Protein AF-A0A965QDX0-F1 (afdb_monomer_lite)

pLDDT: mean 81.32, std 13.99, range [32.19, 96.12]

Structure (mmCIF, N/CA/C/O backbone):
data_AF-A0A965QDX0-F1
#
_entry.id   AF-A0A965QDX0-F1
#
loop_
_atom_site.group_PDB
_atom_site.id
_atom_site.type_symbol
_atom_site.label_atom_id
_atom_site.label_alt_id
_atom_site.label_comp_id
_atom_site.label_asym_id
_atom_site.label_entity_id
_atom_site.label_seq_id
_atom_site.pdbx_PDB_ins_code
_atom_site.Cartn_x
_atom_site.Cartn_y
_atom_site.Cartn_z
_atom_site.occupancy
_atom_site.B_iso_or_equiv
_atom_site.auth_seq_id
_atom_site.auth_comp_id
_atom_site.auth_asym_id
_atom_site.auth_atom_id
_atom_site.pdbx_PDB_model_num
ATOM 1 N N . MET A 1 1 ? -30.011 18.195 20.753 1.00 64.12 1 MET A N 1
ATOM 2 C CA . MET A 1 1 ? -29.300 17.170 19.957 1.00 64.12 1 MET A CA 1
ATOM 3 C C . MET A 1 1 ? -28.328 16.474 20.880 1.00 64.12 1 MET A C 1
ATOM 5 O O . MET A 1 1 ? -27.583 17.166 21.564 1.00 64.12 1 MET A O 1
ATOM 9 N N . ARG A 1 2 ? -28.397 15.145 20.951 1.00 79.44 2 ARG A N 1
ATOM 10 C CA . ARG A 1 2 ? -27.519 14.338 21.800 1.00 79.44 2 ARG A CA 1
ATOM 11 C C . ARG A 1 2 ? -26.091 14.379 21.250 1.00 79.44 2 ARG A C 1
ATOM 13 O O . ARG A 1 2 ? -25.913 14.305 20.036 1.00 79.44 2 ARG A O 1
ATOM 20 N N . ASN A 1 3 ? -25.099 14.520 22.124 1.00 85.69 3 ASN A N 1
ATOM 21 C CA . ASN A 1 3 ? -23.688 14.424 21.757 1.00 85.69 3 ASN A CA 1
ATOM 22 C C . ASN A 1 3 ? -23.096 13.184 22.422 1.00 85.69 3 ASN A C 1
ATOM 24 O O . ASN A 1 3 ? -22.799 13.187 23.615 1.00 85.69 3 ASN A O 1
ATOM 28 N N . TRP A 1 4 ? -22.900 12.134 21.635 1.00 84.62 4 TRP A N 1
ATOM 29 C CA . TRP A 1 4 ? -22.477 10.835 22.148 1.00 84.62 4 TRP A CA 1
ATOM 30 C C . TRP A 1 4 ? -21.100 10.865 22.836 1.00 84.62 4 TRP A C 1
ATOM 32 O O . TRP A 1 4 ? -20.881 10.094 23.759 1.00 84.62 4 TRP A O 1
ATOM 42 N N . PHE A 1 5 ? -20.200 11.802 22.501 1.00 82.94 5 PHE A N 1
ATOM 43 C CA . PHE A 1 5 ? -18.918 11.946 23.217 1.00 82.94 5 PHE A CA 1
ATOM 44 C C . PHE A 1 5 ? -19.082 12.298 24.699 1.00 82.94 5 PHE A C 1
ATOM 46 O O . PHE A 1 5 ? -18.230 11.942 25.507 1.00 82.94 5 PHE A O 1
ATOM 53 N N . THR A 1 6 ? -20.143 13.027 25.048 1.00 80.62 6 THR A N 1
ATOM 54 C CA . THR A 1 6 ? -20.393 13.467 26.426 1.00 80.62 6 THR A CA 1
ATOM 55 C C . THR A 1 6 ? -21.312 12.515 27.183 1.00 80.62 6 THR A C 1
ATOM 57 O O . THR A 1 6 ? -21.200 12.408 28.399 1.00 80.62 6 THR A O 1
ATOM 60 N N . GLU A 1 7 ? -22.182 11.780 26.493 1.00 79.56 7 GLU A N 1
ATOM 61 C CA . GLU A 1 7 ? -23.124 10.842 27.124 1.00 79.56 7 GLU A CA 1
ATOM 62 C C . GLU A 1 7 ? -22.398 9.736 27.898 1.00 79.56 7 GLU A C 1
ATOM 64 O O . GLU A 1 7 ? -22.722 9.476 29.053 1.00 79.56 7 GLU A O 1
ATOM 69 N N . PHE A 1 8 ? -21.333 9.172 27.322 1.00 74.38 8 PHE A N 1
ATOM 70 C CA . PHE A 1 8 ? -20.556 8.104 27.962 1.00 74.38 8 PHE A CA 1
ATOM 71 C C . PHE A 1 8 ? -19.668 8.586 29.121 1.00 74.38 8 PHE A C 1
ATOM 73 O O . PHE A 1 8 ? -19.161 7.777 29.891 1.00 74.38 8 PHE A O 1
ATOM 80 N N . THR A 1 9 ? -19.478 9.900 29.285 1.00 65.12 9 THR A N 1
ATOM 81 C CA . THR A 1 9 ? -18.764 10.470 30.446 1.00 65.12 9 THR A CA 1
ATOM 82 C C . THR A 1 9 ? -19.657 10.774 31.643 1.00 65.12 9 THR A C 1
ATOM 84 O O . THR A 1 9 ? -19.143 11.036 32.731 1.00 65.12 9 THR A O 1
ATOM 87 N N . VAL A 1 10 ? -20.979 10.791 31.454 1.00 53.66 10 VAL A N 1
ATOM 88 C CA . VAL A 1 10 ? -21.942 11.341 32.422 1.00 53.66 10 VAL A CA 1
ATOM 89 C C . VAL A 1 10 ? -22.526 10.276 33.358 1.00 53.66 10 VAL A C 1
ATOM 91 O O . VAL A 1 10 ? -23.324 10.624 34.226 1.00 53.66 10 VAL A O 1
ATOM 94 N N . GLU A 1 11 ? -22.057 9.023 33.324 1.00 46.78 11 GLU A N 1
ATOM 95 C CA . GLU A 1 11 ? -22.320 8.042 34.393 1.00 46.78 11 GLU A CA 1
ATOM 96 C C . GLU A 1 11 ? -21.609 8.431 35.709 1.00 46.78 11 GLU A C 1
ATOM 98 O O . GLU A 1 11 ? -20.709 7.772 36.223 1.00 46.78 11 GLU A O 1
ATOM 103 N N . LYS A 1 12 ? -22.047 9.542 36.310 1.00 39.62 12 LYS A N 1
ATOM 104 C CA . LYS A 1 12 ? -21.981 9.769 37.748 1.00 39.62 12 LYS A CA 1
ATOM 105 C C . LYS A 1 12 ? -22.997 8.825 38.372 1.00 39.62 12 LYS A C 1
ATOM 107 O O . LYS A 1 12 ? -24.169 9.163 38.534 1.00 39.62 12 LYS A O 1
ATOM 112 N N . THR A 1 13 ? -22.526 7.636 38.714 1.00 37.31 13 THR A N 1
ATOM 113 C CA . THR A 1 13 ? -23.233 6.665 39.540 1.00 37.31 13 THR A CA 1
ATOM 114 C C . THR A 1 13 ? -23.765 7.340 40.806 1.00 37.31 13 THR A C 1
ATOM 116 O O . THR A 1 13 ? -23.036 7.685 41.738 1.00 37.31 13 THR A O 1
ATOM 119 N N . LYS A 1 14 ? -25.089 7.519 40.871 1.00 36.25 14 LYS A N 1
ATOM 120 C CA . LYS A 1 14 ? -25.769 7.529 42.163 1.00 36.25 14 LYS A CA 1
ATOM 121 C C . LYS A 1 14 ? -25.685 6.099 42.696 1.00 36.25 14 LYS A C 1
ATOM 123 O O . LYS A 1 14 ? -26.394 5.234 42.204 1.00 36.25 14 LYS A O 1
ATOM 128 N N . ARG A 1 15 ? -24.880 5.946 43.752 1.00 32.84 15 ARG A N 1
ATOM 129 C CA . ARG A 1 15 ? -24.719 4.793 44.661 1.00 32.84 15 ARG A CA 1
ATOM 130 C C . ARG A 1 15 ? -23.598 3.801 44.313 1.00 32.84 15 ARG A C 1
ATOM 132 O O . ARG A 1 15 ? -23.723 2.983 43.420 1.00 32.84 15 ARG A O 1
ATOM 139 N N . VAL A 1 16 ? -22.572 3.894 45.165 1.00 35.66 16 VAL A N 1
ATOM 140 C CA . VAL A 1 16 ? -21.755 2.822 45.763 1.00 35.66 16 VAL A CA 1
ATOM 141 C C . VAL A 1 16 ? -20.942 1.943 44.803 1.00 35.66 16 VAL A C 1
ATOM 143 O O . VAL A 1 16 ? -21.433 0.994 44.215 1.00 35.66 16 VAL A O 1
ATOM 146 N N . GLU A 1 17 ? -19.652 2.288 44.747 1.00 36.72 17 GLU A N 1
ATOM 147 C CA . GLU A 1 17 ? -18.479 1.405 44.659 1.00 36.72 17 GLU A CA 1
ATOM 148 C C . GLU A 1 17 ? -18.519 0.226 43.672 1.00 36.72 17 GLU A C 1
ATOM 150 O O . GLU A 1 17 ? -18.840 -0.904 44.013 1.00 36.72 17 GLU A O 1
ATOM 155 N N . THR A 1 18 ? -17.991 0.463 42.471 1.00 32.19 18 THR A N 1
ATOM 156 C CA . THR A 1 18 ? -16.765 -0.204 41.989 1.00 32.19 18 THR A CA 1
ATOM 157 C C . THR A 1 18 ? -16.239 0.535 40.760 1.00 32.19 18 THR A C 1
ATOM 159 O O . THR A 1 18 ? -16.953 0.839 39.811 1.00 32.19 18 THR A O 1
ATOM 162 N N . LYS A 1 19 ? -14.958 0.902 40.816 1.00 41.47 19 LYS A N 1
ATOM 163 C CA . LYS A 1 19 ? -14.225 1.580 39.747 1.00 41.47 19 LYS A CA 1
ATOM 164 C C . LYS A 1 19 ? -14.085 0.645 38.546 1.00 41.47 19 LYS A C 1
ATOM 166 O O . LYS A 1 19 ? -13.137 -0.130 38.498 1.00 41.47 19 LYS A O 1
ATOM 171 N N . THR A 1 20 ? -14.944 0.768 37.545 1.00 42.69 20 THR A N 1
ATOM 172 C CA . THR A 1 20 ? -14.577 0.385 36.179 1.00 42.69 20 THR A CA 1
ATOM 173 C C . THR A 1 20 ? -14.904 1.552 35.259 1.00 42.69 20 THR A C 1
ATOM 175 O O . THR A 1 20 ? -16.040 1.957 35.078 1.00 42.69 20 THR A O 1
ATOM 178 N N . ASN A 1 21 ? -13.852 2.179 34.738 1.00 61.66 21 ASN A N 1
ATOM 179 C CA . ASN A 1 21 ? -13.902 3.344 33.853 1.00 61.66 21 ASN A CA 1
ATOM 180 C C . ASN A 1 21 ? -14.310 2.946 32.412 1.00 61.66 21 ASN A C 1
ATOM 182 O O . ASN A 1 21 ? -13.848 3.584 31.466 1.00 61.66 21 ASN A O 1
ATOM 186 N N . CYS A 1 22 ? -15.094 1.874 32.247 1.00 62.22 22 CYS A N 1
ATOM 187 C CA . CYS A 1 22 ? -15.391 1.192 30.986 1.00 62.22 22 CYS A CA 1
ATOM 188 C C . CYS A 1 22 ? -16.914 1.169 30.748 1.00 62.22 22 CYS A C 1
ATOM 190 O O . CYS A 1 22 ? -17.636 0.896 31.706 1.00 62.22 22 CYS A O 1
ATOM 192 N N . PRO A 1 23 ? -17.414 1.440 29.525 1.00 75.75 23 PRO A N 1
ATOM 193 C CA . PRO A 1 23 ? -18.842 1.341 29.227 1.00 75.75 23 PRO A CA 1
ATOM 194 C C . PRO A 1 23 ? -19.349 -0.093 29.435 1.00 75.75 23 PRO A C 1
ATOM 196 O O . PRO A 1 23 ? -18.624 -1.048 29.161 1.00 75.75 23 PRO A O 1
ATOM 199 N N . THR A 1 24 ? -20.595 -0.262 29.876 1.00 83.25 24 THR A N 1
ATOM 200 C CA . THR A 1 24 ? -21.232 -1.582 30.004 1.00 83.25 24 THR A CA 1
ATOM 201 C C . THR A 1 24 ? -22.123 -1.885 28.801 1.00 83.25 24 THR A C 1
ATOM 203 O O . THR A 1 24 ? -22.868 -1.022 28.324 1.00 83.25 24 THR A O 1
ATOM 206 N N . LEU A 1 25 ? -22.071 -3.136 28.329 1.00 84.06 25 LEU A N 1
ATOM 207 C CA . LEU A 1 25 ? -22.879 -3.630 27.204 1.00 84.06 25 LEU A CA 1
ATOM 208 C C . LEU A 1 25 ? -24.391 -3.603 27.492 1.00 84.06 25 LEU A C 1
ATOM 210 O O . LEU A 1 25 ? -25.193 -3.560 26.565 1.00 84.06 25 LEU A O 1
ATOM 214 N N . GLU A 1 26 ? -24.780 -3.616 28.767 1.00 82.31 26 GLU A N 1
ATOM 215 C CA . GLU A 1 26 ? -26.180 -3.606 29.211 1.00 82.31 26 GLU A CA 1
ATOM 216 C C . GLU A 1 26 ? -26.751 -2.191 29.401 1.00 82.31 26 GLU A C 1
ATOM 218 O O . GLU A 1 26 ? -27.936 -2.046 29.687 1.00 82.31 26 GLU A O 1
ATOM 223 N N . SER A 1 27 ? -25.937 -1.136 29.266 1.00 86.12 27 SER A N 1
ATOM 224 C CA . SER A 1 27 ? -26.420 0.233 29.481 1.00 86.12 27 SER A CA 1
ATOM 225 C C . SER A 1 27 ? -27.411 0.669 28.394 1.00 86.12 27 SER A C 1
ATOM 227 O O . SER A 1 27 ? -27.152 0.517 27.198 1.00 86.12 27 SER A O 1
ATOM 229 N N . ASP A 1 28 ? -28.516 1.305 28.802 1.00 85.50 28 ASP A N 1
ATOM 230 C CA . ASP A 1 28 ? -29.522 1.858 27.877 1.00 85.50 28 ASP A CA 1
ATOM 231 C C . ASP A 1 28 ? -28.883 2.814 26.857 1.00 85.50 28 ASP A C 1
ATOM 233 O O . ASP A 1 28 ? -29.200 2.791 25.667 1.00 85.50 28 ASP A O 1
ATOM 237 N N . VAL A 1 29 ? -27.903 3.608 27.307 1.00 87.50 29 VAL A N 1
ATOM 238 C CA . VAL A 1 29 ? -27.140 4.532 26.458 1.00 87.50 29 VAL A CA 1
ATOM 239 C C . VAL A 1 29 ? -26.391 3.779 25.356 1.00 87.50 29 VAL A C 1
ATOM 241 O O . VAL A 1 29 ? -26.378 4.228 24.209 1.00 87.50 29 VAL A O 1
ATOM 244 N N . PHE A 1 30 ? -25.774 2.636 25.668 1.00 90.38 30 PHE A N 1
ATOM 245 C CA . PHE A 1 30 ? -25.071 1.825 24.678 1.00 90.38 30 PHE A CA 1
ATOM 246 C C . PHE A 1 30 ? -26.029 1.123 23.706 1.00 90.38 30 PHE A C 1
ATOM 248 O O . PHE A 1 30 ? -25.745 1.064 22.506 1.00 90.38 30 PHE A O 1
ATOM 255 N N . ILE A 1 31 ? -27.179 0.644 24.182 1.00 89.75 31 ILE A N 1
ATOM 256 C CA . ILE A 1 31 ? -28.207 0.027 23.331 1.00 89.75 31 ILE A CA 1
ATOM 257 C C . ILE A 1 31 ? -28.736 1.048 22.313 1.00 89.75 31 ILE A C 1
ATOM 259 O O . ILE A 1 31 ? -28.772 0.775 21.110 1.00 89.75 31 ILE A O 1
ATOM 263 N N . GLU A 1 32 ? -29.066 2.260 22.766 1.00 91.06 32 GLU A N 1
ATOM 264 C CA . GLU A 1 32 ? -29.494 3.359 21.894 1.00 91.06 32 GLU A CA 1
ATOM 265 C C . GLU A 1 32 ? -28.388 3.781 20.916 1.00 91.06 32 GLU A C 1
ATOM 267 O O . GLU A 1 32 ? -28.665 4.091 19.755 1.00 91.06 32 GLU A O 1
ATOM 272 N N . PHE A 1 33 ? -27.126 3.769 21.356 1.00 92.69 33 PHE A N 1
ATOM 273 C CA . PHE A 1 33 ? -25.984 4.076 20.497 1.00 92.69 33 PHE A CA 1
ATOM 274 C C . PHE A 1 33 ? -25.781 3.027 19.402 1.00 92.69 33 PHE A C 1
ATOM 276 O O . PHE A 1 33 ? -25.580 3.374 18.240 1.00 92.69 33 PHE A O 1
ATOM 283 N N . THR A 1 34 ? -25.892 1.748 19.753 1.00 91.56 34 THR A N 1
ATOM 284 C CA . THR A 1 34 ? -25.810 0.624 18.812 1.00 91.56 34 THR A CA 1
ATOM 285 C C . THR A 1 34 ? -26.916 0.727 17.761 1.00 91.56 34 THR A C 1
ATOM 287 O O . THR A 1 34 ? -26.649 0.618 16.563 1.00 91.56 34 THR A O 1
ATOM 290 N N . ALA A 1 35 ? -28.145 1.047 18.185 1.00 91.06 35 ALA A N 1
ATOM 291 C CA . ALA A 1 35 ? -29.264 1.295 17.278 1.00 91.06 35 ALA A CA 1
ATOM 292 C C . ALA A 1 35 ? -29.025 2.511 16.365 1.00 91.06 35 ALA A C 1
ATOM 294 O O . ALA A 1 35 ? -29.335 2.457 15.176 1.00 91.06 35 ALA A O 1
ATOM 295 N N . PHE A 1 36 ? -28.437 3.589 16.895 1.00 93.00 36 PHE A N 1
ATOM 296 C CA . PHE A 1 36 ? -28.063 4.771 16.117 1.00 93.00 36 PHE A CA 1
ATOM 297 C C . PHE A 1 36 ? -27.023 4.455 15.034 1.00 93.00 36 PHE A C 1
ATOM 299 O O . PHE A 1 36 ? -27.170 4.918 13.904 1.00 93.00 36 PHE A O 1
ATOM 306 N N . LEU A 1 37 ? -25.981 3.682 15.359 1.00 91.06 37 LEU A N 1
ATOM 307 C CA . LEU A 1 37 ? -24.933 3.319 14.400 1.00 91.06 37 LEU A CA 1
ATOM 308 C C . LEU A 1 37 ? -25.405 2.283 13.371 1.00 91.06 37 LEU A C 1
ATOM 310 O O . LEU A 1 37 ? -24.888 2.267 12.253 1.00 91.06 37 LEU A O 1
ATOM 314 N N . GLY A 1 38 ? -26.354 1.417 13.742 1.00 89.12 38 GLY A N 1
ATOM 315 C CA . GLY A 1 38 ? -26.829 0.324 12.893 1.00 89.12 38 GLY A CA 1
ATOM 316 C C . GLY A 1 38 ? -25.755 -0.736 12.622 1.00 89.12 38 GLY A C 1
ATOM 317 O O . GLY A 1 38 ? -25.723 -1.317 11.536 1.00 89.12 38 GLY A O 1
ATOM 318 N N . LEU A 1 39 ? -24.847 -0.951 13.578 1.00 90.06 39 LEU A N 1
ATOM 319 C CA . LEU A 1 39 ? -23.756 -1.929 13.505 1.00 90.06 39 LEU A CA 1
ATOM 320 C C . LEU A 1 39 ? -23.969 -3.082 14.496 1.00 90.06 39 LEU A C 1
ATOM 322 O O . LEU A 1 39 ? -24.875 -3.042 15.327 1.00 90.06 39 LEU A O 1
ATOM 326 N N . SER A 1 40 ? -23.124 -4.116 14.414 1.00 91.56 40 SER A N 1
ATOM 327 C CA . SER A 1 40 ? -23.099 -5.179 15.424 1.00 91.56 40 SER A CA 1
ATOM 328 C C . SER A 1 40 ? -22.675 -4.637 16.794 1.00 91.56 40 SER A C 1
ATOM 330 O O . SER A 1 40 ? -22.168 -3.513 16.908 1.00 91.56 40 SER A O 1
ATOM 332 N N . VAL A 1 41 ? -22.878 -5.446 17.833 1.00 92.44 41 VAL A N 1
ATOM 333 C CA . VAL A 1 41 ? -22.540 -5.088 19.215 1.00 92.44 41 VAL A CA 1
ATOM 334 C C . VAL A 1 41 ? -21.044 -4.801 19.341 1.00 92.44 41 VAL A C 1
ATOM 336 O O . VAL A 1 41 ? -20.665 -3.771 19.884 1.00 92.44 41 VAL A O 1
ATOM 339 N N . GLU A 1 42 ? -20.196 -5.641 18.756 1.00 93.06 42 GLU A N 1
ATOM 340 C CA . GLU A 1 42 ? -18.737 -5.557 18.858 1.00 93.06 42 GLU A CA 1
ATOM 341 C C . GLU A 1 42 ? -18.210 -4.276 18.198 1.00 93.06 42 GLU A C 1
ATOM 343 O O . GLU A 1 42 ? -17.465 -3.506 18.807 1.00 93.06 42 GLU A O 1
ATOM 348 N N . LEU A 1 43 ? -18.665 -3.987 16.972 1.00 92.56 43 LEU A N 1
ATOM 349 C CA . LEU A 1 43 ? -18.288 -2.775 16.238 1.00 92.56 43 LEU A CA 1
ATOM 350 C C . LEU A 1 43 ? -18.750 -1.507 16.968 1.00 92.56 43 LEU A C 1
ATOM 352 O O . LEU A 1 43 ? -17.998 -0.537 17.091 1.00 92.56 43 LEU A O 1
ATOM 356 N N . SER A 1 44 ? -19.989 -1.515 17.463 1.00 94.19 44 SER A N 1
ATOM 357 C CA . SER A 1 44 ? -20.558 -0.384 18.200 1.00 94.19 44 SER A CA 1
ATOM 358 C C . SER A 1 44 ? -19.819 -0.154 19.514 1.00 94.19 44 SER A C 1
ATOM 360 O O . SER A 1 44 ? -19.573 0.994 19.892 1.00 94.19 44 SER A O 1
ATOM 362 N N . PHE A 1 45 ? -19.413 -1.231 20.188 1.00 95.00 45 PHE A N 1
ATOM 363 C CA . PHE A 1 45 ? -18.699 -1.163 21.455 1.00 95.00 45 PHE A CA 1
ATOM 364 C C . PHE A 1 45 ? -17.293 -0.589 21.298 1.00 95.00 45 PHE A C 1
ATOM 366 O O . PHE A 1 45 ? -16.918 0.305 22.054 1.00 95.00 45 PHE A O 1
ATOM 373 N N . VAL A 1 46 ? -16.549 -0.979 20.258 1.00 94.31 46 VAL A N 1
ATOM 374 C CA . VAL A 1 46 ? -15.238 -0.372 19.966 1.00 94.31 46 VAL A CA 1
ATOM 375 C C . VAL A 1 46 ? -15.368 1.140 19.723 1.00 94.31 46 VAL A C 1
ATOM 377 O O . VAL A 1 46 ? -14.575 1.924 20.246 1.00 94.31 46 VAL A O 1
ATOM 380 N N . ILE A 1 47 ? -16.399 1.598 19.002 1.00 93.62 47 ILE A N 1
ATOM 381 C CA . ILE A 1 47 ? -16.641 3.042 18.809 1.00 93.62 47 ILE A CA 1
ATOM 382 C C . ILE A 1 47 ? -17.045 3.718 20.129 1.00 93.62 47 ILE A C 1
ATOM 384 O O . ILE A 1 47 ? -16.613 4.839 20.398 1.00 93.62 47 ILE A O 1
ATOM 388 N N . CYS A 1 48 ? -17.839 3.052 20.970 1.00 93.31 48 CYS A N 1
ATOM 389 C CA . CYS A 1 48 ? -18.214 3.551 22.293 1.00 93.31 48 CYS A CA 1
ATOM 390 C C . CYS A 1 48 ? -16.973 3.772 23.176 1.00 93.31 48 CYS A C 1
ATOM 392 O O . CYS A 1 48 ? -16.774 4.871 23.704 1.00 93.31 48 CYS A O 1
ATOM 394 N N . CYS A 1 49 ? -16.081 2.779 23.248 1.00 92.25 49 CYS A N 1
ATOM 395 C CA . CYS A 1 49 ? -14.791 2.880 23.930 1.00 92.25 49 CYS A CA 1
ATOM 396 C C . CYS A 1 49 ? -13.941 4.027 23.368 1.00 92.25 49 CYS A C 1
ATOM 398 O O . CYS A 1 49 ? -13.378 4.805 24.140 1.00 92.25 49 CYS A O 1
ATOM 400 N N . TYR A 1 50 ? -13.910 4.206 22.041 1.00 93.06 50 TYR A N 1
ATOM 401 C CA . TYR A 1 50 ? -13.227 5.342 21.419 1.00 93.06 50 TYR A CA 1
ATOM 402 C C . TYR A 1 50 ? -13.809 6.683 21.885 1.00 93.06 50 TYR A C 1
ATOM 404 O O . TYR A 1 50 ? -13.058 7.580 22.271 1.00 93.06 50 TYR A O 1
ATOM 412 N N . CYS A 1 51 ? -15.137 6.840 21.867 1.00 90.94 51 CYS A N 1
ATOM 413 C CA . CYS A 1 51 ? -15.804 8.059 22.323 1.00 90.94 51 CYS A CA 1
ATOM 414 C C . CYS A 1 51 ? -15.459 8.378 23.783 1.00 90.94 51 CYS A C 1
ATOM 416 O O . CYS A 1 51 ? -15.160 9.535 24.095 1.00 90.94 51 CYS A O 1
ATOM 418 N N . LEU A 1 52 ? -15.427 7.359 24.648 1.00 88.75 52 LEU A N 1
ATOM 419 C CA . LEU A 1 52 ? -15.038 7.515 26.044 1.00 88.75 52 LEU A CA 1
ATOM 420 C C . LEU A 1 52 ? -13.574 7.946 26.185 1.00 88.75 52 LEU A C 1
ATOM 422 O O . LEU A 1 52 ? -13.293 8.924 26.877 1.00 88.75 52 LEU A O 1
ATOM 426 N N . LEU A 1 53 ? -12.635 7.282 25.512 1.00 88.94 53 LEU A N 1
ATOM 427 C CA . LEU A 1 53 ? -11.217 7.650 25.579 1.00 88.94 53 LEU A CA 1
ATOM 428 C C . LEU A 1 53 ? -10.977 9.059 25.041 1.00 88.94 53 LEU A C 1
ATOM 430 O O . LEU A 1 53 ? -10.302 9.866 25.676 1.00 88.94 53 LEU A O 1
ATOM 434 N N . ARG A 1 54 ? -11.611 9.408 23.918 1.00 87.25 54 ARG A N 1
ATOM 435 C CA . ARG A 1 54 ? -11.459 10.715 23.270 1.00 87.25 54 ARG A CA 1
ATOM 436 C C . ARG A 1 54 ? -11.995 11.878 24.106 1.00 87.25 54 ARG A C 1
ATOM 438 O O . ARG A 1 54 ? -11.557 13.014 23.914 1.00 87.25 54 ARG A O 1
ATOM 445 N N . SER A 1 55 ? -12.942 11.609 25.001 1.00 82.50 55 SER A N 1
ATOM 446 C CA . SER A 1 55 ? -13.471 12.597 25.946 1.00 82.50 55 SER A CA 1
ATOM 447 C C . SER A 1 55 ? -12.476 12.925 27.071 1.00 82.50 55 SER A C 1
ATOM 449 O O . SER A 1 55 ? -12.439 14.058 27.548 1.00 82.50 55 SER A O 1
ATOM 451 N N . LYS A 1 56 ? -11.648 11.944 27.465 1.00 78.19 56 LYS A N 1
ATOM 452 C CA . LYS A 1 56 ? -10.653 12.043 28.544 1.00 78.19 56 LYS A CA 1
ATOM 453 C C . LYS A 1 56 ? -9.283 12.482 28.026 1.00 78.19 56 LYS A C 1
ATOM 455 O O . LYS A 1 56 ? -8.593 13.258 28.683 1.00 78.19 56 LYS A O 1
ATOM 460 N N . HIS A 1 57 ? -8.908 12.018 26.837 1.00 79.75 57 HIS A N 1
ATOM 461 C CA . HIS A 1 57 ? -7.588 12.205 26.245 1.00 79.75 57 HIS A CA 1
ATOM 462 C C . HIS A 1 57 ? -7.659 12.984 24.928 1.00 79.75 57 HIS A C 1
ATOM 464 O O . HIS A 1 57 ? -8.618 12.908 24.154 1.00 79.75 57 HIS A O 1
ATOM 470 N N . LYS A 1 58 ? -6.600 13.751 24.643 1.00 78.06 58 LYS A N 1
ATOM 471 C CA . LYS A 1 58 ? -6.467 14.486 23.374 1.00 78.06 58 LYS A CA 1
ATOM 472 C C . LYS A 1 58 ? -6.284 13.538 22.180 1.00 78.06 58 LYS A C 1
ATOM 474 O O . LYS A 1 58 ? -6.743 13.861 21.085 1.00 78.06 58 LYS A O 1
ATOM 479 N N . TYR A 1 59 ? -5.653 12.390 22.415 1.00 83.12 59 TYR A N 1
ATOM 480 C CA . TYR A 1 59 ? -5.324 11.361 21.432 1.00 83.12 59 TYR A CA 1
ATOM 481 C C . TYR A 1 59 ? -5.740 9.990 21.969 1.00 83.12 59 TYR A C 1
ATOM 483 O O . TYR A 1 59 ? -5.818 9.824 23.182 1.00 83.12 59 TYR A O 1
ATOM 491 N N . VAL A 1 60 ? -6.015 9.045 21.071 1.00 86.94 60 VAL A N 1
ATOM 492 C CA . VAL A 1 60 ? -6.382 7.662 21.408 1.00 86.94 60 VAL A CA 1
ATOM 493 C C . VAL A 1 60 ? -5.428 6.731 20.667 1.00 86.94 60 VAL A C 1
ATOM 495 O O . VAL A 1 60 ? -5.295 6.868 19.447 1.00 86.94 60 VAL A O 1
ATOM 498 N N . SER A 1 61 ? -4.769 5.821 21.387 1.00 86.50 61 SER A N 1
ATOM 499 C CA . SER A 1 61 ? -3.923 4.777 20.793 1.00 86.50 61 SER A CA 1
ATOM 500 C C . SER A 1 61 ? -4.707 3.481 20.553 1.00 86.50 61 SER A C 1
ATOM 502 O O . SER A 1 61 ? -5.741 3.239 21.182 1.00 86.50 61 SER A O 1
ATOM 504 N N . SER A 1 62 ? -4.206 2.635 19.649 1.00 86.06 62 SER A N 1
ATOM 505 C CA . SER A 1 62 ? -4.733 1.287 19.370 1.00 86.06 62 SER A CA 1
ATOM 506 C C . SER A 1 62 ? -4.732 0.408 20.610 1.00 86.06 62 SER A C 1
ATOM 508 O O . SER A 1 62 ? -5.766 -0.144 20.982 1.00 86.06 62 SER A O 1
ATOM 510 N N . SER A 1 63 ? -3.593 0.350 21.294 1.00 84.94 63 SER A N 1
ATOM 511 C CA . SER A 1 63 ? -3.396 -0.449 22.498 1.00 84.94 63 SER A CA 1
ATOM 512 C C . SER A 1 63 ? -4.361 -0.076 23.623 1.00 84.94 63 SER A C 1
ATOM 514 O O . SER A 1 63 ? -4.928 -0.961 24.261 1.00 84.94 63 SER A O 1
ATOM 516 N N . GLU A 1 64 ? -4.597 1.219 23.848 1.00 88.44 64 GLU A N 1
ATOM 517 C CA . GLU A 1 64 ? -5.525 1.696 24.876 1.00 88.44 64 GLU A CA 1
ATOM 518 C C . GLU A 1 64 ? -6.977 1.375 24.507 1.00 88.44 64 GLU A C 1
ATOM 520 O O . GLU A 1 64 ? -7.745 0.912 25.351 1.00 88.44 64 GLU A O 1
ATOM 525 N N . LEU A 1 65 ? -7.344 1.568 23.236 1.00 90.00 65 LEU A N 1
ATOM 526 C CA . LEU A 1 65 ? -8.684 1.275 22.737 1.00 90.00 65 LEU A CA 1
ATOM 527 C C . LEU A 1 65 ? -9.027 -0.216 22.840 1.00 90.00 65 LEU A C 1
ATOM 529 O O . LEU A 1 65 ? -10.085 -0.560 23.367 1.00 90.00 65 LEU A O 1
ATOM 533 N N . ILE A 1 66 ? -8.131 -1.081 22.358 1.00 89.62 66 ILE A N 1
ATOM 534 C CA . ILE A 1 66 ? -8.307 -2.538 22.383 1.00 89.62 66 ILE A CA 1
ATOM 535 C C . ILE A 1 66 ? -8.352 -3.021 23.833 1.00 89.62 66 ILE A C 1
ATOM 537 O O . ILE A 1 66 ? -9.290 -3.712 24.211 1.00 89.62 66 ILE A O 1
ATOM 541 N N . SER A 1 67 ? -7.408 -2.586 24.675 1.00 89.06 67 SER A N 1
ATOM 542 C CA . SER A 1 67 ? -7.378 -2.944 26.099 1.00 89.06 67 SER A CA 1
ATOM 543 C C . SER A 1 67 ? -8.667 -2.551 26.827 1.00 89.06 67 SER A C 1
ATOM 545 O O . SER A 1 67 ? -9.211 -3.337 27.604 1.00 89.06 67 SER A O 1
ATOM 547 N N . LEU A 1 68 ? -9.210 -1.358 26.546 1.00 89.88 68 LEU A N 1
ATOM 548 C CA . LEU A 1 68 ? -10.465 -0.920 27.150 1.00 89.88 68 LEU A CA 1
ATOM 549 C C . LEU A 1 68 ? -11.642 -1.804 26.718 1.00 89.88 68 LEU A C 1
ATOM 551 O O . LEU A 1 68 ? -12.418 -2.226 27.577 1.00 89.88 68 LEU A O 1
ATOM 555 N N . ALA A 1 69 ? -11.765 -2.088 25.420 1.00 91.12 69 ALA A N 1
ATOM 556 C CA . ALA A 1 69 ? -12.862 -2.880 24.869 1.00 91.12 69 ALA A CA 1
ATOM 557 C C . ALA A 1 69 ? -12.801 -4.361 25.298 1.00 91.12 69 ALA A C 1
ATOM 559 O O . ALA A 1 69 ? -13.834 -4.956 25.616 1.00 91.12 69 ALA A O 1
ATOM 560 N N . SER A 1 70 ? -11.597 -4.925 25.417 1.00 91.12 70 SER A N 1
ATOM 561 C CA . SER A 1 70 ? -11.367 -6.304 25.874 1.00 91.12 70 SER A CA 1
ATOM 562 C C . SER A 1 70 ? -11.728 -6.544 27.347 1.00 91.12 70 SER A C 1
ATOM 564 O O . SER A 1 70 ? -11.696 -7.681 27.808 1.00 91.12 70 SER A O 1
ATOM 566 N N . ASN A 1 71 ? -12.110 -5.507 28.105 1.00 89.25 71 ASN A N 1
ATOM 567 C CA . ASN A 1 71 ? -12.656 -5.686 29.456 1.00 89.25 71 ASN A CA 1
ATOM 568 C C . ASN A 1 71 ? -14.085 -6.257 29.465 1.00 89.25 71 ASN A C 1
ATOM 570 O O . ASN A 1 71 ? -14.528 -6.736 30.505 1.00 89.25 71 ASN A O 1
ATOM 574 N N . GLN A 1 72 ? -14.824 -6.146 28.356 1.00 89.88 72 GLN A N 1
ATOM 575 C CA . GLN A 1 72 ? -16.232 -6.569 28.253 1.00 89.88 72 GLN A CA 1
ATOM 576 C C . GLN A 1 72 ? -16.472 -7.569 27.113 1.00 89.88 72 GLN A C 1
ATOM 578 O O . GLN A 1 72 ? -17.439 -8.323 27.155 1.00 89.88 72 GLN A O 1
ATOM 583 N N . LEU A 1 73 ? -15.601 -7.589 26.103 1.00 90.56 73 LEU A N 1
ATOM 584 C CA . LEU A 1 73 ? -15.667 -8.500 24.961 1.00 90.56 73 LEU A CA 1
ATOM 585 C C . LEU A 1 73 ? -14.423 -9.396 24.912 1.00 90.56 73 LEU A C 1
ATOM 587 O O . LEU A 1 73 ? -13.387 -9.071 25.491 1.00 90.56 73 LEU A O 1
ATOM 591 N N . LEU A 1 74 ? -14.509 -10.520 24.197 1.00 88.62 74 LEU A N 1
ATOM 592 C CA . LEU A 1 74 ? -13.346 -11.374 23.943 1.00 88.62 74 LEU A CA 1
ATOM 593 C C . LEU A 1 74 ? -12.311 -10.617 23.097 1.00 88.62 74 LEU A C 1
ATOM 595 O O . LEU A 1 74 ? -12.674 -9.950 22.130 1.00 88.62 74 LEU A O 1
ATOM 599 N N . SER A 1 75 ? -11.020 -10.756 23.423 1.00 85.50 75 SER A N 1
ATOM 600 C CA . SER A 1 75 ? -9.944 -10.019 22.730 1.00 85.50 75 SER A CA 1
ATOM 601 C C . SER A 1 75 ? -9.940 -10.256 21.217 1.00 85.50 75 SER A C 1
ATOM 603 O O . SER A 1 75 ? -9.751 -9.316 20.453 1.00 85.50 75 SER A O 1
ATOM 605 N N . GLU A 1 76 ? -10.213 -11.489 20.777 1.00 80.12 76 GLU A N 1
ATOM 606 C CA . GLU A 1 76 ? -10.280 -11.827 19.349 1.00 80.12 76 GLU A CA 1
ATOM 607 C C . GLU A 1 76 ? -11.426 -11.082 18.640 1.00 80.12 76 GLU A C 1
ATOM 609 O O . GLU A 1 76 ? -11.232 -10.545 17.550 1.00 80.12 76 GLU A O 1
ATOM 614 N N . ASP A 1 77 ? -12.592 -10.960 19.282 1.00 86.69 77 ASP A N 1
ATOM 615 C CA . ASP A 1 77 ? -13.741 -10.233 18.728 1.00 86.69 77 ASP A CA 1
ATOM 616 C C . ASP A 1 77 ? -13.481 -8.722 18.672 1.00 86.69 77 ASP A C 1
ATOM 618 O O . ASP A 1 77 ? -13.862 -8.057 17.707 1.00 86.69 77 ASP A O 1
ATOM 622 N N . VAL A 1 78 ? -12.791 -8.173 19.679 1.00 89.69 78 VAL A N 1
ATOM 623 C CA . VAL A 1 78 ? -12.389 -6.758 19.718 1.00 89.69 78 VAL A CA 1
ATOM 624 C C . VAL A 1 78 ? -11.397 -6.440 18.607 1.00 89.69 78 VAL A C 1
ATOM 626 O O . VAL A 1 78 ? -11.573 -5.447 17.901 1.00 89.69 78 VAL A O 1
ATOM 629 N N . GLU A 1 79 ? -10.373 -7.274 18.429 1.00 84.38 79 GLU A N 1
ATOM 630 C CA . GLU A 1 79 ? -9.380 -7.110 17.365 1.00 84.38 79 GLU A CA 1
ATOM 631 C C . GLU A 1 79 ? -10.036 -7.188 15.983 1.00 84.38 79 GLU A C 1
ATOM 633 O O . GLU A 1 79 ? -9.799 -6.325 15.135 1.00 84.38 79 GLU A O 1
ATOM 638 N N . LEU A 1 80 ? -10.930 -8.160 15.773 1.00 80.31 80 LEU A N 1
ATOM 639 C CA . LEU A 1 80 ? -11.693 -8.287 14.531 1.00 80.31 80 LEU A CA 1
ATOM 640 C C . LEU A 1 80 ? -12.595 -7.073 14.282 1.00 80.31 80 LEU A C 1
ATOM 642 O O . LEU A 1 80 ? -12.624 -6.553 13.165 1.00 80.31 80 LEU A O 1
ATOM 646 N N . ALA A 1 81 ? -13.307 -6.596 15.304 1.00 86.50 81 ALA A N 1
ATOM 647 C CA . ALA A 1 81 ? -14.161 -5.417 15.202 1.00 86.50 81 ALA A CA 1
ATOM 648 C C . ALA A 1 81 ? -13.345 -4.152 14.899 1.00 86.50 81 ALA A C 1
ATOM 650 O O . ALA A 1 81 ? -13.714 -3.365 14.026 1.00 86.50 81 ALA A O 1
ATOM 651 N N . TYR A 1 82 ? -12.205 -3.972 15.565 1.00 89.19 82 TYR A N 1
ATOM 652 C CA . TYR A 1 82 ? -11.280 -2.874 15.307 1.00 89.19 82 TYR A CA 1
ATOM 653 C C . TYR A 1 82 ? -10.751 -2.898 13.862 1.00 89.19 82 TYR A C 1
ATOM 655 O O . TYR A 1 82 ? -10.834 -1.886 13.156 1.00 89.19 82 TYR A O 1
ATOM 663 N N . GLU A 1 83 ? -10.292 -4.057 13.379 1.00 81.56 83 GLU A N 1
ATOM 664 C CA . GLU A 1 83 ? -9.855 -4.239 11.988 1.00 81.56 83 GLU A CA 1
ATOM 665 C C . GLU A 1 83 ? -10.982 -3.948 10.985 1.00 81.56 83 GLU A C 1
ATOM 667 O O . GLU A 1 83 ? -10.760 -3.299 9.953 1.00 81.56 83 GLU A O 1
ATOM 672 N N . ASP A 1 84 ? -12.204 -4.395 11.276 1.00 83.50 84 ASP A N 1
ATOM 673 C CA . ASP A 1 84 ? -13.358 -4.167 10.413 1.00 83.50 84 ASP A CA 1
ATOM 674 C C . ASP A 1 84 ? -13.753 -2.682 10.375 1.00 83.50 84 ASP A C 1
ATOM 676 O O . ASP A 1 84 ? -14.034 -2.163 9.291 1.00 83.50 84 ASP A O 1
ATOM 680 N N . LEU A 1 85 ? -13.673 -1.949 11.489 1.00 87.94 85 LEU A N 1
ATOM 681 C CA . LEU A 1 85 ? -13.907 -0.499 11.525 1.00 87.94 85 LEU A CA 1
ATOM 682 C C . LEU A 1 85 ? -12.868 0.294 10.723 1.00 87.94 85 LEU A C 1
ATOM 684 O O . LEU A 1 85 ? -13.225 1.257 10.030 1.00 87.94 85 LEU A O 1
ATOM 688 N N . LEU A 1 86 ? -11.598 -0.116 10.765 1.00 83.06 86 LEU A N 1
ATOM 689 C CA . LEU A 1 86 ? -10.550 0.433 9.900 1.00 83.06 86 LEU A CA 1
ATOM 690 C C . LEU A 1 86 ? -10.843 0.123 8.422 1.00 83.06 86 LEU A C 1
ATOM 692 O O . LEU A 1 86 ? -10.758 1.004 7.564 1.00 83.06 86 LEU A O 1
ATOM 696 N N . CYS A 1 87 ? -11.277 -1.102 8.102 1.00 77.94 87 CYS A N 1
ATOM 697 C CA . CYS A 1 87 ? -11.665 -1.487 6.741 1.00 77.94 87 CYS A CA 1
ATOM 698 C C . CYS A 1 87 ? -12.873 -0.695 6.223 1.00 77.94 87 CYS A C 1
ATOM 700 O O . CYS A 1 87 ? -12.932 -0.324 5.044 1.00 77.94 87 CYS A O 1
ATOM 702 N N . MET A 1 88 ? -13.844 -0.421 7.091 1.00 79.75 88 MET A N 1
ATOM 703 C CA . MET A 1 88 ? -14.986 0.435 6.788 1.00 79.75 88 MET A CA 1
ATOM 704 C C . MET A 1 88 ? -14.580 1.912 6.673 1.00 79.75 88 MET A C 1
ATOM 706 O O . MET A 1 88 ? -15.380 2.729 6.228 1.00 79.75 88 MET A O 1
ATOM 710 N N . GLY A 1 89 ? -13.350 2.283 7.040 1.00 79.19 89 GLY A N 1
ATOM 711 C CA . GLY A 1 89 ? -12.899 3.673 7.059 1.00 79.19 89 GLY A CA 1
ATOM 712 C C . GLY A 1 89 ? -13.670 4.523 8.067 1.00 79.19 89 GLY A C 1
ATOM 713 O O . GLY A 1 89 ? -13.820 5.726 7.855 1.00 79.19 89 GLY A O 1
ATOM 714 N N . TRP A 1 90 ? -14.210 3.889 9.111 1.00 89.44 90 TRP A N 1
ATOM 715 C CA . TRP A 1 90 ? -14.848 4.546 10.251 1.00 89.44 90 TRP A CA 1
ATOM 716 C C . TRP A 1 90 ? -13.783 5.016 11.242 1.00 89.44 90 TRP A C 1
ATOM 718 O O . TRP A 1 90 ? -13.858 6.146 11.725 1.00 89.44 90 TRP A O 1
ATOM 728 N N . LEU A 1 91 ? -12.752 4.191 11.450 1.00 89.50 91 LEU A N 1
ATOM 729 C CA . LEU A 1 91 ? -11.502 4.555 12.115 1.00 89.50 91 LEU A CA 1
ATOM 730 C C . LEU A 1 91 ? -10.397 4.793 11.076 1.00 89.50 91 LEU A C 1
ATOM 732 O O . LEU A 1 91 ? -10.397 4.198 9.997 1.00 89.50 91 LEU A O 1
ATOM 736 N N . ILE A 1 92 ? -9.469 5.693 11.393 1.00 83.62 92 ILE A N 1
ATOM 737 C CA . ILE A 1 92 ? -8.331 6.071 10.553 1.00 83.62 92 ILE A CA 1
ATOM 738 C C . ILE A 1 92 ? -7.091 6.177 11.442 1.00 83.62 92 ILE A C 1
ATOM 740 O O . ILE A 1 92 ? -7.098 6.947 12.405 1.00 83.62 92 ILE A O 1
ATOM 744 N N . ASN A 1 93 ? -6.012 5.491 11.064 1.00 78.81 93 ASN A N 1
ATOM 745 C CA . ASN A 1 93 ? -4.710 5.657 11.710 1.00 78.81 93 ASN A CA 1
ATOM 746 C C . ASN A 1 93 ? -3.988 6.858 11.097 1.00 78.81 93 ASN A C 1
ATOM 748 O O . ASN A 1 93 ? -3.796 6.946 9.881 1.00 78.81 93 ASN A O 1
ATOM 752 N N . LYS A 1 94 ? -3.623 7.820 11.944 1.00 77.00 94 LYS A N 1
ATOM 753 C CA . LYS A 1 94 ? -2.755 8.939 11.588 1.00 77.00 94 LYS A CA 1
ATOM 754 C C . LYS A 1 94 ? -1.360 8.676 12.131 1.00 77.00 94 LYS A C 1
ATOM 756 O O . LYS A 1 94 ? -1.186 8.515 13.334 1.00 77.00 94 LYS A O 1
ATOM 761 N N . TYR A 1 95 ? -0.390 8.718 11.228 1.00 62.53 95 TYR A N 1
ATOM 762 C CA . TYR A 1 95 ? 1.030 8.749 11.550 1.00 62.53 95 TYR A CA 1
ATOM 763 C C . TYR A 1 95 ? 1.500 10.201 11.459 1.00 62.53 95 TYR A C 1
ATOM 765 O O . TYR A 1 95 ? 1.291 10.849 10.425 1.00 62.53 95 TYR A O 1
ATOM 773 N N . ASP A 1 96 ? 2.084 10.740 12.530 1.00 51.72 96 ASP A N 1
ATOM 774 C CA . ASP A 1 96 ? 2.687 12.068 12.460 1.00 51.72 96 ASP A CA 1
ATOM 775 C C . ASP A 1 96 ? 3.914 12.012 11.538 1.00 51.72 96 ASP A C 1
ATOM 777 O O . ASP A 1 96 ? 4.790 11.158 11.685 1.00 51.72 96 ASP A O 1
ATOM 781 N N . ARG A 1 97 ? 3.976 12.906 10.545 1.00 42.66 97 ARG A N 1
ATOM 782 C CA . ARG A 1 97 ? 4.958 12.844 9.443 1.00 42.66 97 ARG A CA 1
ATOM 783 C C . ARG A 1 97 ? 6.409 13.080 9.894 1.00 42.66 97 ARG A C 1
ATOM 785 O O . ARG A 1 97 ? 7.305 12.990 9.060 1.00 42.66 97 ARG A O 1
ATOM 792 N N . GLY A 1 98 ? 6.639 13.389 11.172 1.00 46.22 98 GLY A N 1
ATOM 793 C CA . GLY A 1 98 ? 7.964 13.607 11.761 1.00 46.22 98 GLY A CA 1
ATOM 794 C C . GLY A 1 98 ? 8.433 12.534 12.750 1.00 46.22 98 GLY A C 1
ATOM 795 O O . GLY A 1 98 ? 9.636 12.387 12.921 1.00 46.22 98 GLY A O 1
ATOM 796 N N . ASN A 1 99 ? 7.521 11.767 13.359 1.00 41.16 99 ASN A N 1
ATOM 797 C CA . ASN A 1 99 ? 7.830 10.721 14.338 1.00 41.16 99 ASN A CA 1
ATOM 798 C C . ASN A 1 99 ? 6.930 9.510 14.074 1.00 41.16 99 ASN A C 1
ATOM 800 O O . ASN A 1 99 ? 5.751 9.508 14.412 1.00 41.16 99 ASN A O 1
ATOM 804 N N . SER A 1 100 ? 7.501 8.456 13.494 1.00 45.12 100 SER A N 1
ATOM 805 C CA . SER A 1 100 ? 6.805 7.225 13.090 1.00 45.12 100 SER A CA 1
ATOM 806 C C . SER A 1 100 ? 6.225 6.384 14.239 1.00 45.12 100 SER A C 1
ATOM 808 O O . SER A 1 100 ? 5.736 5.289 13.979 1.00 45.12 100 SER A O 1
ATOM 810 N N . TRP A 1 101 ? 6.314 6.851 15.487 1.00 48.28 101 TRP A N 1
ATOM 811 C CA . TRP A 1 101 ? 6.027 6.068 16.693 1.00 48.28 101 TRP A CA 1
ATOM 812 C C . TRP A 1 101 ? 4.741 6.483 17.419 1.00 48.28 101 TRP A C 1
ATOM 814 O O . TRP A 1 101 ? 4.221 5.688 18.193 1.00 48.28 101 TRP A O 1
ATOM 824 N N . ASP A 1 102 ? 4.192 7.673 17.144 1.00 55.16 102 ASP A N 1
ATOM 825 C CA . ASP A 1 102 ? 2.941 8.127 17.764 1.00 55.16 102 ASP A CA 1
ATOM 826 C C . ASP A 1 102 ? 1.758 7.845 16.828 1.00 55.16 102 ASP A C 1
ATOM 828 O O . ASP A 1 102 ? 1.300 8.712 16.077 1.00 55.16 102 ASP A O 1
ATOM 832 N N . GLU A 1 103 ? 1.273 6.601 16.843 1.00 66.94 103 GLU A N 1
ATOM 833 C CA . GLU A 1 103 ? 0.033 6.240 16.157 1.00 66.94 103 GLU A CA 1
ATOM 834 C C . GLU A 1 103 ? -1.168 6.873 16.869 1.00 66.94 103 GLU A C 1
ATOM 836 O O . GLU A 1 103 ? -1.396 6.673 18.06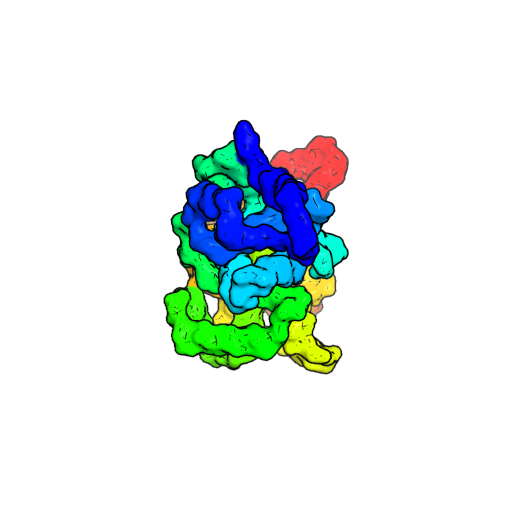3 1.00 66.94 103 GLU A O 1
ATOM 841 N N . GLN A 1 104 ? -1.957 7.646 16.121 1.00 84.25 104 GLN A N 1
ATOM 842 C CA . GLN A 1 104 ? -3.187 8.247 16.627 1.00 84.25 104 GLN A CA 1
ATOM 843 C C . GLN A 1 104 ? -4.388 7.744 15.845 1.00 84.25 104 GLN A C 1
ATOM 845 O O . GLN A 1 104 ? -4.493 7.954 14.633 1.00 84.25 104 GLN A O 1
ATOM 850 N N . ILE A 1 105 ? -5.347 7.164 16.560 1.00 87.50 105 ILE A N 1
ATOM 851 C CA . ILE A 1 105 ? -6.622 6.762 15.982 1.00 87.50 105 ILE A CA 1
ATOM 852 C C . ILE A 1 105 ? -7.558 7.963 15.962 1.00 87.50 105 ILE A C 1
ATOM 854 O O . ILE A 1 105 ? -7.809 8.632 16.973 1.00 87.50 105 ILE A O 1
ATOM 858 N N . VAL A 1 106 ? -8.130 8.226 14.793 1.00 90.00 106 VAL A N 1
ATOM 859 C CA . VAL A 1 106 ? -9.185 9.221 14.628 1.00 90.00 106 VAL A CA 1
ATOM 860 C C . VAL A 1 106 ? -10.403 8.623 13.951 1.00 90.00 106 VAL A C 1
ATOM 862 O O . VAL A 1 106 ? -10.290 7.776 13.068 1.00 90.00 106 VAL A O 1
ATOM 865 N N . LEU A 1 107 ? -11.583 9.103 14.333 1.00 90.75 107 LEU A N 1
ATOM 866 C CA . LEU A 1 107 ? -12.789 8.822 13.567 1.00 90.75 107 LEU A CA 1
ATOM 867 C C . LEU A 1 107 ? -12.727 9.532 12.216 1.00 90.75 107 LEU A C 1
ATOM 869 O O . LEU A 1 107 ? -12.155 10.618 12.065 1.00 90.75 107 LEU A O 1
ATOM 873 N N . ASN A 1 108 ? -13.385 8.937 11.230 1.00 88.94 108 ASN A N 1
ATOM 874 C CA . ASN A 1 108 ? -13.723 9.631 10.002 1.00 88.94 108 ASN A CA 1
ATOM 875 C C . ASN A 1 108 ? -14.489 10.922 1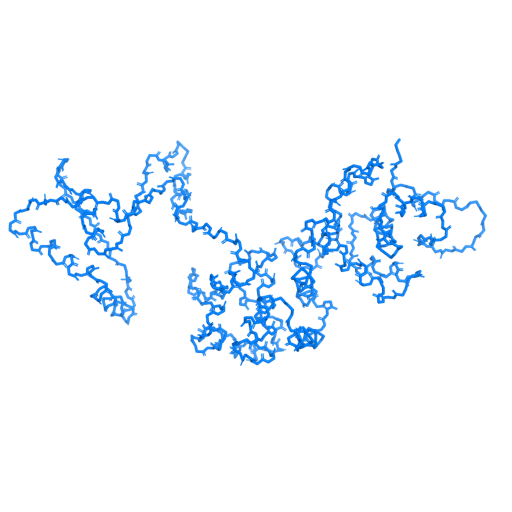0.322 1.00 88.94 108 ASN A C 1
ATOM 877 O O . ASN A 1 108 ? -15.385 10.921 11.162 1.00 88.94 108 ASN A O 1
ATOM 881 N N . LYS A 1 109 ? -14.182 12.022 9.625 1.00 88.62 109 LYS A N 1
ATOM 882 C CA . LYS A 1 109 ? -14.824 13.325 9.854 1.00 88.62 109 LYS A CA 1
ATOM 883 C C . LYS A 1 109 ? -16.350 13.269 9.741 1.00 88.62 109 LYS A C 1
ATOM 885 O O . LYS A 1 109 ? -17.029 13.958 10.498 1.00 88.62 109 LYS A O 1
ATOM 890 N N . THR A 1 110 ? -16.892 12.483 8.806 1.00 89.88 110 THR A N 1
ATOM 891 C CA . THR A 1 110 ? -18.351 12.348 8.645 1.00 89.88 110 THR A CA 1
ATOM 892 C C . THR A 1 110 ? -18.968 11.606 9.824 1.00 89.88 110 THR A C 1
ATOM 894 O O . THR A 1 110 ? -19.947 12.081 10.393 1.00 89.88 110 THR A O 1
ATOM 897 N N . LEU A 1 111 ? -18.333 10.517 10.263 1.00 91.19 111 LEU A N 1
ATOM 898 C CA . LEU A 1 111 ? -18.730 9.766 11.451 1.00 91.19 111 LEU A CA 1
ATOM 899 C C . LEU A 1 111 ? -18.618 10.610 12.728 1.00 91.19 111 LEU A C 1
ATOM 901 O O . LEU A 1 111 ? -19.543 10.638 13.531 1.00 91.19 111 LEU A O 1
ATOM 905 N N . GLU A 1 112 ? -17.527 11.356 12.903 1.00 91.38 112 GLU A N 1
ATOM 906 C CA . GLU A 1 112 ? -17.335 12.246 14.051 1.00 91.38 112 GLU A CA 1
ATOM 907 C C . GLU A 1 112 ? -18.443 13.311 14.124 1.00 91.38 112 GLU A C 1
ATOM 909 O O . GLU A 1 112 ? -18.970 13.596 15.200 1.00 91.38 112 GLU A O 1
ATOM 914 N N . LEU A 1 113 ? -18.839 13.882 12.979 1.00 90.56 113 LEU A N 1
ATOM 915 C CA . LEU A 1 113 ? -19.962 14.818 12.885 1.00 90.56 113 LEU A CA 1
ATOM 916 C C . LEU A 1 113 ? -21.309 14.143 13.170 1.00 90.56 113 LEU A C 1
ATOM 918 O O . LEU A 1 113 ? -22.130 14.733 13.876 1.00 90.56 113 LEU A O 1
ATOM 922 N N . ALA A 1 114 ? -21.526 12.929 12.655 1.00 91.75 114 ALA A N 1
ATOM 923 C CA . ALA A 1 114 ? -22.721 12.132 12.920 1.00 91.75 114 ALA A CA 1
ATOM 924 C C . ALA A 1 114 ? -22.879 11.874 14.425 1.00 91.75 114 ALA A C 1
ATOM 926 O O . ALA A 1 114 ? -23.943 12.133 14.980 1.00 91.75 114 ALA A O 1
ATOM 927 N N . ILE A 1 115 ? -21.797 11.475 15.099 1.00 92.12 115 ILE A N 1
ATOM 928 C CA . ILE A 1 115 ? -21.736 11.209 16.543 1.00 92.12 115 ILE A CA 1
ATOM 929 C C . ILE A 1 115 ? -21.937 12.498 17.363 1.00 92.12 115 ILE A C 1
ATOM 931 O O . ILE A 1 115 ? -22.694 12.504 18.332 1.00 92.12 115 ILE A O 1
ATOM 935 N N . LYS A 1 116 ? -21.331 13.627 16.968 1.00 90.25 116 LYS A N 1
ATOM 936 C CA . LYS A 1 116 ? -21.508 14.915 17.676 1.00 90.25 116 LYS A CA 1
ATOM 937 C C . LYS A 1 116 ? -22.922 15.480 17.577 1.00 90.25 116 LYS A C 1
ATOM 939 O O . LYS A 1 116 ? -23.370 16.154 18.501 1.00 90.25 116 LYS A O 1
ATOM 944 N N . LYS A 1 117 ? -23.589 15.277 16.437 1.00 90.44 117 LYS A N 1
ATOM 945 C CA . LYS A 1 117 ? -24.924 15.833 16.160 1.00 90.44 117 LYS A CA 1
ATOM 946 C C . LYS A 1 117 ? -26.056 14.823 16.359 1.00 90.44 117 LYS A C 1
ATOM 948 O O . LYS A 1 117 ? -27.215 15.208 16.231 1.00 90.44 117 LYS A O 1
ATOM 953 N N . SER A 1 118 ? -25.730 13.560 16.637 1.00 90.75 118 SER A N 1
ATOM 954 C CA . SER A 1 118 ? -26.657 12.423 16.604 1.00 90.75 118 SER A CA 1
ATOM 955 C C . SER A 1 118 ? -27.479 12.379 15.305 1.00 90.75 118 SER A C 1
ATOM 957 O O . SER A 1 118 ? -28.688 12.159 15.334 1.00 90.75 118 SER A O 1
ATOM 959 N N . ASN A 1 119 ? -26.832 12.629 14.160 1.00 91.25 119 ASN A N 1
ATOM 960 C CA . ASN A 1 119 ? -27.485 12.617 12.847 1.00 91.25 119 ASN A CA 1
ATOM 961 C C . ASN A 1 119 ? -27.077 11.372 12.042 1.00 91.25 119 ASN A C 1
ATOM 963 O O . ASN A 1 119 ? -25.950 11.297 11.550 1.00 91.25 119 ASN A O 1
ATOM 967 N N . ALA A 1 120 ? -28.012 10.429 11.891 1.00 88.38 120 ALA A N 1
ATOM 968 C CA . ALA A 1 120 ? -27.790 9.155 11.206 1.00 88.38 120 ALA A CA 1
ATOM 969 C C . ALA A 1 120 ? -27.588 9.312 9.688 1.00 88.38 120 ALA A C 1
ATOM 971 O O . ALA A 1 120 ? -26.896 8.504 9.077 1.00 88.38 120 ALA A O 1
ATOM 972 N N . GLU A 1 121 ? -28.108 10.379 9.071 1.00 87.81 121 GLU A N 1
ATOM 973 C CA . GLU A 1 121 ? -27.924 10.639 7.634 1.00 87.81 121 GLU A CA 1
ATOM 974 C C . GLU A 1 121 ? -26.461 10.938 7.272 1.00 87.81 121 GLU A C 1
ATOM 976 O O . GLU A 1 121 ? -26.052 10.771 6.123 1.00 87.81 121 GLU A O 1
ATOM 981 N N . LEU A 1 122 ? -25.664 11.374 8.254 1.00 87.81 122 LEU A N 1
ATOM 982 C CA . LEU A 1 122 ? -24.237 11.655 8.093 1.00 87.81 122 LEU A CA 1
ATOM 983 C C . LEU A 1 122 ? -23.355 10.407 8.257 1.00 87.81 122 LEU A C 1
ATOM 985 O O . LEU A 1 122 ? -22.139 10.505 8.059 1.00 87.81 122 LEU A O 1
ATOM 989 N N . LEU A 1 123 ? -23.925 9.254 8.630 1.00 87.38 123 LEU A N 1
ATOM 990 C CA . LEU A 1 123 ? -23.153 8.027 8.814 1.00 87.38 123 LEU A CA 1
ATOM 991 C C . LEU A 1 123 ? -22.532 7.566 7.482 1.00 87.38 123 LEU A C 1
ATOM 993 O O . LEU A 1 123 ? -23.190 7.606 6.436 1.00 87.38 123 LEU A O 1
ATOM 997 N N . PRO A 1 124 ? -21.262 7.116 7.481 1.00 82.19 124 PRO A N 1
ATOM 998 C CA . PRO A 1 124 ? -20.618 6.634 6.265 1.00 82.19 124 PRO A CA 1
ATOM 999 C C . PRO A 1 124 ? -21.373 5.436 5.668 1.00 82.19 124 PRO A C 1
ATOM 1001 O O . PRO A 1 124 ? -21.612 4.439 6.349 1.00 82.19 124 PRO A O 1
ATOM 1004 N N . ARG A 1 125 ? -21.708 5.490 4.371 1.00 71.19 125 ARG A N 1
ATOM 1005 C CA . ARG A 1 125 ? -22.380 4.376 3.678 1.00 71.19 125 ARG A CA 1
ATOM 1006 C C . ARG A 1 125 ? -21.452 3.158 3.578 1.00 71.19 125 ARG A C 1
ATOM 1008 O O . ARG A 1 125 ? -20.338 3.251 3.070 1.00 71.19 125 ARG A O 1
ATOM 1015 N N . LEU A 1 126 ? -21.944 1.993 4.002 1.00 60.22 126 LEU A N 1
ATOM 1016 C CA . LEU A 1 126 ? -21.186 0.733 4.062 1.00 60.22 126 LEU A CA 1
ATOM 1017 C C . LEU A 1 126 ? -20.834 0.135 2.678 1.00 60.22 126 LEU A C 1
ATOM 1019 O O . LEU A 1 126 ? -19.858 -0.602 2.554 1.00 60.22 126 LEU A O 1
ATOM 1023 N N . ILE A 1 127 ? -21.604 0.449 1.630 1.00 51.78 127 ILE A N 1
ATOM 1024 C CA . ILE A 1 127 ? -21.669 -0.342 0.383 1.00 51.78 127 ILE A CA 1
ATOM 1025 C C . ILE A 1 127 ? -20.421 -0.200 -0.512 1.00 51.78 127 ILE A C 1
ATOM 1027 O O . ILE A 1 127 ? -19.979 -1.185 -1.101 1.00 51.78 127 ILE A O 1
ATOM 1031 N N . GLU A 1 128 ? -19.785 0.973 -0.578 1.00 52.38 128 GLU A N 1
ATOM 1032 C CA . GLU A 1 128 ? -18.571 1.153 -1.399 1.00 52.38 128 GLU A CA 1
ATOM 1033 C C . GLU A 1 128 ? -17.318 0.525 -0.757 1.00 52.38 128 GLU A C 1
ATOM 1035 O O . GLU A 1 128 ? -16.333 0.228 -1.439 1.00 52.38 128 GLU A O 1
ATOM 1040 N N . ASN A 1 129 ? -17.358 0.238 0.549 1.00 54.06 129 ASN A N 1
ATOM 1041 C CA . ASN A 1 129 ? -16.184 -0.171 1.316 1.00 54.06 129 ASN A CA 1
ATOM 1042 C C . ASN A 1 129 ? -15.824 -1.661 1.230 1.00 54.06 129 ASN A C 1
ATOM 1044 O O . ASN A 1 129 ? -14.690 -2.006 1.582 1.00 54.06 129 ASN A O 1
ATOM 1048 N N . TYR A 1 130 ? -16.713 -2.521 0.717 1.00 62.22 130 TYR A N 1
ATOM 1049 C CA . TYR A 1 130 ? -16.488 -3.973 0.658 1.00 62.22 130 TYR A CA 1
ATOM 1050 C C . TYR A 1 130 ? -15.766 -4.468 -0.602 1.00 62.22 130 TYR A C 1
ATOM 1052 O O . TYR A 1 130 ? -15.130 -5.522 -0.531 1.00 62.22 130 TYR A O 1
ATOM 1060 N N . LYS A 1 131 ? -15.776 -3.718 -1.724 1.00 67.00 131 LYS A N 1
ATOM 1061 C CA . LYS A 1 131 ? -15.119 -4.129 -2.996 1.00 67.00 131 LYS A CA 1
ATOM 1062 C C . LYS A 1 131 ? -13.646 -4.512 -2.791 1.00 67.00 131 LYS A C 1
ATOM 1064 O O . LYS A 1 131 ? -13.132 -5.393 -3.475 1.00 67.00 131 LYS A O 1
ATOM 1069 N N . TYR A 1 132 ? -12.995 -3.895 -1.804 1.00 75.38 132 TYR A N 1
ATOM 1070 C CA . TYR A 1 132 ? -11.595 -4.121 -1.455 1.00 75.38 132 TYR A CA 1
ATOM 1071 C C . TYR A 1 132 ? -11.388 -4.593 -0.009 1.00 75.38 132 TYR A C 1
ATOM 1073 O O . TYR A 1 132 ? -10.282 -4.432 0.494 1.00 75.38 132 TYR A O 1
ATOM 1081 N N . LYS A 1 133 ? -12.392 -5.184 0.669 1.00 78.56 133 LYS A N 1
ATOM 1082 C CA . LYS A 1 133 ? -12.264 -5.596 2.089 1.00 78.56 133 LYS A CA 1
ATOM 1083 C C . LYS A 1 133 ? -10.985 -6.406 2.339 1.00 78.56 133 LYS A C 1
ATOM 1085 O O . LYS A 1 133 ? -10.188 -6.031 3.187 1.00 78.56 133 LYS A O 1
ATOM 1090 N N . GLY A 1 134 ? -10.728 -7.438 1.531 1.00 83.31 134 GLY A N 1
ATOM 1091 C CA . GLY A 1 134 ? -9.517 -8.259 1.675 1.00 83.31 134 GLY A CA 1
ATOM 1092 C C . GLY A 1 134 ? -8.203 -7.503 1.423 1.00 83.31 134 GLY A C 1
ATOM 1093 O O . GLY A 1 134 ? -7.211 -7.760 2.097 1.00 83.31 134 GLY A O 1
ATOM 1094 N N . LEU A 1 135 ? -8.191 -6.540 0.493 1.00 87.00 135 LEU A N 1
ATOM 1095 C CA . LEU A 1 135 ? -7.017 -5.692 0.252 1.00 87.00 135 LEU A CA 1
ATOM 1096 C C . LEU A 1 135 ? -6.799 -4.705 1.406 1.00 87.00 135 LEU A C 1
ATOM 1098 O O . LEU A 1 135 ? -5.665 -4.480 1.802 1.00 87.00 135 LEU A O 1
ATOM 1102 N N . LYS A 1 136 ? -7.870 -4.149 1.978 1.00 83.50 136 LYS A N 1
ATOM 1103 C CA . LYS A 1 136 ? -7.787 -3.269 3.149 1.00 83.50 136 LYS A CA 1
ATOM 1104 C C . LYS A 1 136 ? -7.280 -4.012 4.380 1.00 83.50 136 LYS A C 1
ATOM 1106 O O . LYS A 1 136 ? -6.373 -3.513 5.028 1.00 83.50 136 LYS A O 1
ATOM 1111 N N . GLN A 1 137 ? -7.783 -5.221 4.638 1.00 85.81 137 GLN A N 1
ATOM 1112 C CA . GLN A 1 137 ? -7.274 -6.092 5.706 1.00 85.81 137 GLN A CA 1
ATOM 1113 C C . GLN A 1 137 ? -5.781 -6.385 5.526 1.00 85.81 137 GLN A C 1
ATOM 1115 O O . GLN A 1 137 ? -5.009 -6.306 6.475 1.00 85.81 137 GLN A O 1
ATOM 1120 N N . LEU A 1 138 ? -5.354 -6.675 4.290 1.00 90.81 138 LEU A N 1
ATOM 1121 C CA . LEU A 1 138 ? -3.938 -6.849 3.969 1.00 90.81 138 LEU A CA 1
ATOM 1122 C C . LEU A 1 138 ? -3.120 -5.583 4.275 1.00 90.81 138 LEU A C 1
ATOM 1124 O O . LEU A 1 138 ? -2.053 -5.696 4.872 1.00 90.81 138 LEU A O 1
ATOM 1128 N N . ILE A 1 139 ? -3.622 -4.404 3.889 1.00 88.69 139 ILE A N 1
ATOM 1129 C CA . ILE A 1 139 ? -2.948 -3.124 4.136 1.00 88.69 139 ILE A CA 1
ATOM 1130 C C . ILE A 1 139 ? -2.820 -2.847 5.633 1.00 88.69 139 ILE A C 1
ATOM 1132 O O . ILE A 1 139 ? -1.728 -2.534 6.090 1.00 88.69 139 ILE A O 1
ATOM 1136 N N . ILE A 1 140 ? -3.900 -3.022 6.395 1.00 82.75 140 ILE A N 1
ATOM 1137 C CA . ILE A 1 140 ? -3.914 -2.818 7.848 1.00 82.75 140 ILE A CA 1
ATOM 1138 C C . ILE A 1 140 ? -2.892 -3.733 8.527 1.00 82.75 140 ILE A C 1
ATOM 1140 O O . ILE A 1 140 ? -2.034 -3.249 9.258 1.00 82.75 140 ILE A O 1
ATOM 1144 N N . LYS A 1 141 ? -2.891 -5.035 8.210 1.00 88.88 141 LYS A N 1
ATOM 1145 C CA . LYS A 1 141 ? -1.903 -5.965 8.778 1.00 88.88 141 LYS A CA 1
ATOM 1146 C C . LYS A 1 141 ? -0.465 -5.624 8.377 1.00 88.88 141 LYS A C 1
ATOM 1148 O O . LYS A 1 141 ? 0.446 -5.797 9.180 1.00 88.88 141 LYS A O 1
ATOM 1153 N N . ALA A 1 142 ? -0.236 -5.110 7.166 1.00 89.94 142 ALA A N 1
ATOM 1154 C CA . ALA A 1 142 ? 1.087 -4.626 6.773 1.00 89.94 142 ALA A CA 1
ATOM 1155 C C . ALA A 1 142 ? 1.511 -3.394 7.592 1.00 89.94 142 ALA A C 1
ATOM 1157 O O . ALA A 1 142 ? 2.670 -3.298 7.992 1.00 89.94 142 ALA A O 1
ATOM 1158 N N . CYS A 1 143 ? 0.585 -2.473 7.876 1.00 84.56 143 CYS A N 1
ATOM 1159 C CA . CYS A 1 143 ? 0.838 -1.334 8.756 1.00 84.56 143 CYS A CA 1
ATOM 1160 C C . CYS A 1 143 ? 1.186 -1.795 10.177 1.00 84.56 143 CYS A C 1
ATOM 1162 O O . CYS A 1 143 ? 2.215 -1.360 10.686 1.00 84.56 143 CYS A O 1
ATOM 1164 N N . PHE A 1 144 ? 0.424 -2.732 10.755 1.00 84.69 144 PHE A N 1
ATOM 1165 C CA . PHE A 1 144 ? 0.719 -3.327 12.068 1.00 84.69 144 PHE A CA 1
ATOM 1166 C C . PHE A 1 144 ? 2.104 -3.978 12.113 1.00 84.69 144 PHE A C 1
ATOM 1168 O O . PHE A 1 144 ? 2.864 -3.757 13.053 1.00 84.69 144 PHE A O 1
ATOM 1175 N N . LEU A 1 145 ? 2.494 -4.708 11.062 1.00 88.75 145 LEU A N 1
ATOM 1176 C CA . LEU A 1 145 ? 3.841 -5.278 10.972 1.00 88.75 145 LEU A CA 1
ATOM 1177 C C . LEU A 1 145 ? 4.917 -4.185 10.962 1.00 88.75 145 LEU A C 1
ATOM 1179 O O . LEU A 1 145 ? 5.976 -4.348 11.560 1.00 88.75 145 LEU A O 1
ATOM 1183 N N . ARG A 1 146 ? 4.663 -3.065 10.278 1.00 84.19 146 ARG A N 1
ATOM 1184 C CA . ARG A 1 146 ? 5.620 -1.958 10.183 1.00 84.19 146 ARG A CA 1
ATOM 1185 C C . ARG A 1 146 ? 5.872 -1.286 11.533 1.00 84.19 146 ARG A C 1
ATOM 1187 O O . ARG A 1 146 ? 7.006 -0.897 11.798 1.00 84.19 146 ARG A O 1
ATOM 1194 N N . ILE A 1 147 ? 4.836 -1.151 12.359 1.00 79.38 147 ILE A N 1
ATOM 1195 C CA . ILE A 1 147 ? 4.931 -0.578 13.711 1.00 79.38 147 ILE A CA 1
ATOM 1196 C C . ILE A 1 147 ? 5.261 -1.628 14.787 1.00 79.38 147 ILE A C 1
ATOM 1198 O O . ILE A 1 147 ? 5.299 -1.299 15.966 1.00 79.38 147 ILE A O 1
ATOM 1202 N N . ASN A 1 148 ? 5.569 -2.867 14.382 1.00 81.50 148 ASN A N 1
ATOM 1203 C CA . ASN A 1 148 ? 5.875 -4.009 15.251 1.00 81.50 148 ASN A CA 1
ATOM 1204 C C . ASN A 1 148 ? 4.735 -4.417 16.206 1.00 81.50 148 ASN A C 1
ATOM 1206 O O . ASN A 1 148 ? 5.004 -5.005 17.251 1.00 81.50 148 ASN A O 1
ATOM 1210 N N . GLU A 1 149 ? 3.475 -4.140 15.854 1.00 78.19 149 GLU A N 1
ATOM 1211 C CA . GLU A 1 149 ? 2.309 -4.656 16.590 1.00 78.19 149 GLU A CA 1
ATOM 1212 C C . GLU A 1 149 ? 2.087 -6.153 16.341 1.00 78.19 149 GLU A C 1
ATOM 1214 O O . GLU A 1 149 ? 1.645 -6.863 17.237 1.00 78.19 149 GLU A O 1
ATOM 1219 N N . ILE A 1 150 ? 2.434 -6.639 15.144 1.00 87.19 150 ILE A N 1
ATOM 1220 C CA . ILE A 1 150 ? 2.444 -8.072 14.818 1.00 87.19 150 ILE A CA 1
ATOM 1221 C C . ILE A 1 150 ? 3.848 -8.532 14.449 1.00 87.19 150 ILE A C 1
ATOM 1223 O O . ILE A 1 150 ? 4.650 -7.773 13.892 1.00 87.19 150 ILE A O 1
ATOM 1227 N N . SER A 1 151 ? 4.150 -9.800 14.716 1.00 90.38 151 SER A N 1
ATOM 1228 C CA . SER A 1 151 ? 5.464 -10.360 14.403 1.00 90.38 151 SER A CA 1
ATOM 1229 C C . SER A 1 151 ? 5.63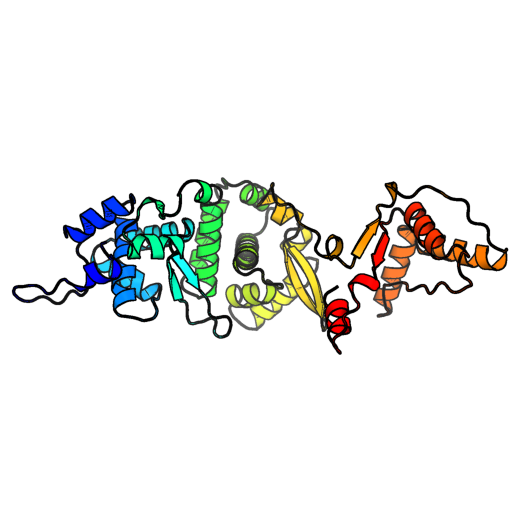5 -10.673 12.909 1.00 90.38 151 SER A C 1
ATOM 1231 O O . SER A 1 151 ? 4.686 -10.940 12.166 1.00 90.38 151 SER A O 1
ATOM 1233 N N . LYS A 1 152 ? 6.895 -10.735 12.451 1.00 91.75 152 LYS A N 1
ATOM 1234 C CA . LYS A 1 152 ? 7.235 -11.227 11.100 1.00 91.75 152 LYS A CA 1
ATOM 1235 C C . LYS A 1 152 ? 6.669 -12.630 10.846 1.00 91.75 152 LYS A C 1
ATOM 1237 O O . LYS A 1 152 ? 6.299 -12.936 9.714 1.00 91.75 152 LYS A O 1
ATOM 1242 N N . GLN A 1 153 ? 6.603 -13.473 11.878 1.00 92.44 153 GLN A N 1
ATOM 1243 C CA . GLN A 1 153 ? 6.073 -14.830 11.770 1.00 92.44 153 GLN A CA 1
ATOM 1244 C C . GLN A 1 153 ? 4.552 -14.823 11.569 1.00 92.44 153 GLN A C 1
ATOM 1246 O O . GLN A 1 153 ? 4.072 -15.454 10.631 1.00 92.44 153 GLN A O 1
ATOM 1251 N N . GLU A 1 154 ? 3.812 -14.030 12.348 1.00 92.44 154 GLU A N 1
ATOM 1252 C CA . GLU A 1 154 ? 2.363 -13.849 12.166 1.00 92.44 154 GLU A CA 1
ATOM 1253 C C . GLU A 1 154 ? 2.019 -13.335 10.767 1.00 92.44 154 GLU A C 1
ATOM 1255 O O . GLU A 1 154 ? 1.093 -13.834 10.122 1.00 92.44 154 GLU A O 1
ATOM 1260 N N . TRP A 1 155 ? 2.803 -12.384 10.249 1.00 95.12 155 TRP A N 1
ATOM 1261 C CA . TRP A 1 155 ? 2.654 -11.922 8.872 1.00 95.12 155 TRP A CA 1
ATOM 1262 C C . TRP A 1 155 ? 2.870 -13.053 7.860 1.00 95.12 155 TRP A C 1
ATOM 1264 O O . TRP A 1 155 ? 2.053 -13.241 6.958 1.00 95.12 155 TRP A O 1
ATOM 1274 N N . LEU A 1 156 ? 3.943 -13.837 8.000 1.00 95.12 156 LEU A N 1
ATOM 1275 C CA . LEU A 1 156 ? 4.227 -14.961 7.103 1.00 95.12 156 LEU A CA 1
ATOM 1276 C C . LEU A 1 156 ? 3.117 -16.019 7.131 1.00 95.12 156 LEU A C 1
ATOM 1278 O O . LEU A 1 156 ? 2.750 -16.546 6.073 1.00 95.12 156 LEU A O 1
ATOM 1282 N N . ASP A 1 157 ? 2.552 -16.301 8.301 1.00 93.75 157 ASP A N 1
ATOM 1283 C CA . ASP A 1 157 ? 1.460 -17.258 8.467 1.00 93.75 157 ASP A CA 1
ATOM 1284 C C . ASP A 1 157 ? 0.156 -16.731 7.854 1.00 93.75 157 ASP A C 1
ATOM 1286 O O . ASP A 1 157 ? -0.509 -17.448 7.094 1.00 93.75 157 ASP A O 1
ATOM 1290 N N . TYR A 1 158 ? -0.156 -15.448 8.061 1.00 94.00 158 TYR A N 1
ATOM 1291 C CA . TYR A 1 158 ? -1.281 -14.773 7.413 1.00 94.00 158 TYR A CA 1
ATOM 1292 C C . TYR A 1 158 ? -1.166 -14.817 5.883 1.00 94.00 158 TYR A C 1
ATOM 1294 O O . TYR A 1 158 ? -2.102 -15.249 5.198 1.00 94.00 158 TYR A O 1
ATOM 1302 N N . ILE A 1 159 ? -0.001 -14.452 5.333 1.00 96.12 159 ILE A N 1
ATOM 1303 C CA . ILE A 1 159 ? 0.262 -14.496 3.889 1.00 96.12 159 ILE A CA 1
ATOM 1304 C C . ILE A 1 159 ? 0.155 -15.922 3.350 1.00 96.12 159 ILE A C 1
ATOM 1306 O O . ILE A 1 159 ? -0.461 -16.152 2.306 1.00 96.12 159 ILE A O 1
ATOM 1310 N N . THR A 1 160 ? 0.695 -16.903 4.072 1.00 94.12 160 THR A N 1
ATOM 1311 C CA . THR A 1 160 ? 0.594 -18.312 3.683 1.00 94.12 160 THR A CA 1
ATOM 1312 C C . THR A 1 160 ? -0.872 -18.751 3.613 1.00 94.12 160 THR A C 1
ATOM 1314 O O . THR A 1 160 ? -1.279 -19.356 2.618 1.00 94.12 160 THR A O 1
ATOM 1317 N N . LYS A 1 161 ? -1.697 -18.375 4.599 1.00 92.88 161 LYS A N 1
ATOM 1318 C CA . LYS A 1 161 ? -3.136 -18.678 4.637 1.00 92.88 161 LYS A CA 1
ATOM 1319 C C . LYS A 1 161 ? -3.886 -18.098 3.435 1.00 92.88 161 LYS A C 1
ATOM 1321 O O . LYS A 1 161 ? -4.638 -18.826 2.782 1.00 92.88 161 LYS A O 1
ATOM 1326 N N . ILE A 1 162 ? -3.662 -16.828 3.090 1.00 92.69 162 ILE A N 1
ATOM 1327 C CA . ILE A 1 162 ? -4.358 -16.199 1.952 1.00 92.69 162 ILE A CA 1
ATOM 1328 C C . ILE A 1 162 ? -3.857 -16.709 0.587 1.00 92.69 162 ILE A C 1
ATOM 1330 O O . ILE A 1 162 ? -4.639 -16.795 -0.361 1.00 92.69 162 ILE A O 1
ATOM 1334 N N . MET A 1 163 ? -2.585 -17.110 0.480 1.00 93.25 163 MET A N 1
ATOM 1335 C CA . MET A 1 163 ? -1.998 -17.658 -0.753 1.00 93.25 163 MET A CA 1
ATOM 1336 C C . MET A 1 163 ? -2.354 -19.138 -0.989 1.00 93.25 163 MET A C 1
ATOM 1338 O O . MET A 1 163 ? -2.336 -19.612 -2.136 1.00 93.25 163 MET A O 1
ATOM 1342 N N . LEU A 1 164 ? -2.728 -19.882 0.060 1.00 89.69 164 LEU A N 1
ATOM 1343 C CA . LEU A 1 164 ? -3.225 -21.258 -0.061 1.00 89.69 164 LEU A CA 1
ATOM 1344 C C . LEU A 1 164 ? -4.496 -21.312 -0.920 1.00 89.69 164 LEU A C 1
ATOM 1346 O O . LEU A 1 164 ? -4.544 -22.076 -1.889 1.00 89.69 164 LEU A O 1
ATOM 1350 N N . LYS A 1 165 ? -5.481 -20.452 -0.633 1.00 86.12 165 LYS A N 1
ATOM 1351 C CA . LYS A 1 165 ? -6.757 -20.357 -1.366 1.00 86.12 165 LYS A CA 1
ATOM 1352 C C . LYS A 1 165 ? -7.016 -18.913 -1.838 1.00 86.12 165 LYS A C 1
ATOM 1354 O O . LYS A 1 165 ? -7.835 -18.215 -1.238 1.00 86.12 165 LYS A O 1
ATOM 1359 N N . PRO A 1 166 ? -6.339 -18.453 -2.908 1.00 85.81 166 PRO A N 1
ATOM 1360 C CA . PRO A 1 166 ? -6.449 -17.074 -3.365 1.00 85.81 166 PRO A CA 1
ATOM 1361 C C . PRO A 1 166 ? -7.824 -16.825 -3.994 1.00 85.81 166 PRO A C 1
ATOM 1363 O O . PRO A 1 166 ? -8.176 -17.435 -5.000 1.00 85.81 166 PRO A O 1
ATOM 1366 N N . ARG A 1 167 ? -8.603 -15.914 -3.403 1.00 84.50 167 ARG A N 1
ATOM 1367 C CA . ARG A 1 167 ? -9.924 -15.513 -3.925 1.00 84.50 167 ARG A CA 1
ATOM 1368 C C . ARG A 1 167 ? -9.856 -14.287 -4.837 1.00 84.50 167 ARG A C 1
ATOM 1370 O O . ARG A 1 167 ? -10.634 -14.170 -5.776 1.00 84.50 167 ARG A O 1
ATOM 1377 N N . ALA A 1 168 ? -8.933 -13.366 -4.562 1.00 86.38 168 ALA A N 1
ATOM 1378 C CA . ALA A 1 168 ? -8.800 -12.124 -5.315 1.00 86.38 168 ALA A CA 1
ATOM 1379 C C . ALA A 1 168 ? -7.933 -12.302 -6.571 1.00 86.38 168 ALA A C 1
ATOM 1381 O O . ALA A 1 168 ? -6.932 -13.021 -6.544 1.00 86.38 168 ALA A O 1
ATOM 1382 N N . LYS A 1 169 ? -8.277 -11.591 -7.656 1.00 88.44 169 LYS A N 1
ATOM 1383 C CA . LYS A 1 169 ? -7.573 -11.670 -8.952 1.00 88.44 169 LYS A CA 1
ATOM 1384 C C . LYS A 1 169 ? -6.066 -11.417 -8.824 1.00 88.44 169 LYS A C 1
ATOM 1386 O O . LYS A 1 169 ? -5.280 -12.178 -9.380 1.00 88.44 169 LYS A O 1
ATOM 1391 N N . TYR A 1 170 ? -5.659 -10.419 -8.036 1.00 91.56 170 TYR A N 1
ATOM 1392 C CA . TYR A 1 170 ? -4.242 -10.110 -7.817 1.00 91.56 170 TYR A CA 1
ATOM 1393 C C . TYR A 1 170 ? -3.485 -11.219 -7.072 1.00 91.56 170 TYR A C 1
ATOM 1395 O O . TYR A 1 170 ? -2.328 -11.477 -7.383 1.00 91.56 170 TYR A O 1
ATOM 1403 N N . LEU A 1 171 ? -4.130 -11.931 -6.139 1.00 93.69 171 LEU A N 1
ATOM 1404 C CA . LEU A 1 171 ? -3.515 -13.069 -5.442 1.00 93.69 171 LEU A CA 1
ATOM 1405 C C . LEU A 1 171 ? -3.356 -14.275 -6.373 1.00 93.69 171 LEU A C 1
ATOM 1407 O O . LEU A 1 171 ? -2.345 -14.970 -6.316 1.00 93.69 171 LEU A O 1
ATOM 1411 N N . ILE A 1 172 ? -4.330 -14.508 -7.259 1.00 91.94 172 ILE A N 1
ATOM 1412 C CA . ILE A 1 172 ? -4.237 -15.541 -8.302 1.00 91.94 172 ILE A CA 1
ATOM 1413 C C . ILE A 1 172 ? -3.085 -15.206 -9.258 1.00 91.94 172 ILE A C 1
ATOM 1415 O O . ILE A 1 172 ? -2.250 -16.066 -9.549 1.00 91.94 172 ILE A O 1
ATOM 1419 N N . PHE A 1 173 ? -2.993 -13.943 -9.688 1.00 93.25 173 PHE A N 1
ATOM 1420 C CA . PHE A 1 173 ? -1.887 -13.452 -10.505 1.00 93.25 173 PHE A CA 1
ATOM 1421 C C . PHE A 1 173 ? -0.539 -13.643 -9.804 1.00 93.25 173 PHE A C 1
ATOM 1423 O O . PHE A 1 173 ? 0.378 -14.202 -10.401 1.00 93.25 173 PHE A O 1
ATOM 1430 N N . LEU A 1 174 ? -0.420 -13.264 -8.530 1.00 95.00 174 LEU A N 1
ATOM 1431 C CA . LEU A 1 174 ? 0.813 -13.430 -7.764 1.00 95.00 174 LEU A CA 1
ATOM 1432 C C . LEU A 1 174 ? 1.200 -14.909 -7.618 1.00 95.00 174 LEU A C 1
ATOM 1434 O O . LEU A 1 174 ? 2.345 -15.280 -7.874 1.00 95.00 174 LEU A O 1
ATOM 1438 N N . LYS A 1 175 ? 0.235 -15.786 -7.312 1.00 93.50 175 LYS A N 1
ATOM 1439 C CA . LYS A 1 175 ? 0.462 -17.236 -7.203 1.00 93.50 175 LYS A CA 1
ATOM 1440 C C . LYS A 1 175 ? 0.980 -17.840 -8.511 1.00 93.50 175 LYS A C 1
ATOM 1442 O O . LYS A 1 175 ? 1.822 -18.737 -8.473 1.00 93.50 175 LYS A O 1
ATOM 1447 N N . SER A 1 176 ? 0.546 -17.320 -9.663 1.00 93.44 176 SER A N 1
ATOM 1448 C CA . SER A 1 176 ? 1.041 -17.762 -10.976 1.00 93.44 176 SER A CA 1
ATOM 1449 C C . SER A 1 176 ? 2.544 -17.521 -11.179 1.00 93.44 176 SER A C 1
ATOM 1451 O O . SER A 1 176 ? 3.172 -18.234 -11.959 1.00 93.44 176 SER A O 1
ATOM 1453 N N . LYS A 1 177 ? 3.144 -16.574 -10.440 1.00 93.38 177 LYS A N 1
ATOM 1454 C CA . LYS A 1 177 ? 4.577 -16.241 -10.513 1.00 93.38 177 LYS A CA 1
ATOM 1455 C C . LYS A 1 177 ? 5.485 -17.209 -9.746 1.00 93.38 177 LYS A C 1
ATOM 1457 O O . LYS A 1 177 ? 6.698 -17.084 -9.839 1.00 93.38 177 LYS A O 1
ATOM 1462 N N . ARG A 1 178 ? 4.922 -18.178 -9.004 1.00 92.56 178 ARG A N 1
ATOM 1463 C CA . ARG A 1 178 ? 5.665 -19.244 -8.290 1.00 92.56 178 ARG A CA 1
ATOM 1464 C C . ARG A 1 178 ? 6.832 -18.719 -7.433 1.00 92.56 178 ARG A C 1
ATOM 1466 O O . ARG A 1 178 ? 7.921 -19.293 -7.410 1.00 92.56 178 ARG A O 1
ATOM 1473 N N . LEU A 1 179 ? 6.595 -17.612 -6.735 1.00 93.75 179 LEU A N 1
ATOM 1474 C CA . LEU A 1 179 ? 7.560 -17.014 -5.817 1.00 93.75 179 LEU A CA 1
ATOM 1475 C C . LEU A 1 179 ? 7.684 -17.813 -4.513 1.00 93.75 179 LEU A C 1
ATOM 1477 O O . LEU A 1 179 ? 6.786 -18.585 -4.162 1.00 93.75 179 LEU A O 1
ATOM 1481 N N . SER A 1 180 ? 8.776 -17.598 -3.771 1.00 94.19 180 SER A N 1
ATOM 1482 C CA . SER A 1 180 ? 8.931 -18.179 -2.434 1.00 94.19 180 SER A CA 1
ATOM 1483 C C . SER A 1 180 ? 7.898 -17.607 -1.448 1.00 94.19 180 SER A C 1
ATOM 1485 O O . SER A 1 180 ? 7.268 -16.577 -1.701 1.00 94.19 180 SER A O 1
ATOM 1487 N N . LYS A 1 181 ? 7.701 -18.266 -0.296 1.00 93.94 181 LYS A N 1
ATOM 1488 C CA . LYS A 1 181 ? 6.811 -17.746 0.762 1.00 93.94 181 LYS A CA 1
ATOM 1489 C C . LYS A 1 181 ? 7.243 -16.345 1.218 1.00 93.94 181 LYS A C 1
ATOM 1491 O O . LYS A 1 181 ? 6.396 -15.467 1.349 1.00 93.94 181 LYS A O 1
ATOM 1496 N N . LEU A 1 182 ? 8.553 -16.143 1.380 1.00 92.62 182 LEU A N 1
ATOM 1497 C CA . LEU A 1 182 ? 9.150 -14.862 1.756 1.00 92.62 182 LEU A CA 1
ATOM 1498 C C . LEU A 1 182 ? 8.895 -13.790 0.687 1.00 92.62 182 LEU A C 1
ATOM 1500 O O . LEU A 1 182 ? 8.416 -12.711 1.010 1.00 92.62 182 LEU A O 1
ATOM 1504 N N . ASP A 1 183 ? 9.139 -14.102 -0.586 1.00 93.94 183 ASP A N 1
ATOM 1505 C CA . ASP A 1 183 ? 8.947 -13.150 -1.687 1.00 93.94 183 ASP A CA 1
ATOM 1506 C C . ASP A 1 183 ? 7.489 -12.701 -1.818 1.00 93.94 183 ASP A C 1
ATOM 1508 O O . ASP A 1 183 ? 7.219 -11.523 -2.034 1.00 93.94 183 ASP A O 1
ATOM 1512 N N . ASN A 1 184 ? 6.533 -13.626 -1.660 1.00 95.69 184 ASN A N 1
ATOM 1513 C CA . ASN A 1 184 ? 5.110 -13.277 -1.651 1.00 95.69 184 ASN A CA 1
ATOM 1514 C C . ASN A 1 184 ? 4.785 -12.314 -0.501 1.00 95.69 184 ASN A C 1
ATOM 1516 O O . ASN A 1 184 ? 4.040 -11.353 -0.694 1.00 95.69 184 ASN A O 1
ATOM 1520 N N . ALA A 1 185 ? 5.364 -12.552 0.678 1.00 96.06 185 ALA A N 1
ATOM 1521 C CA . ALA A 1 185 ? 5.188 -11.692 1.840 1.00 96.06 185 ALA A CA 1
ATOM 1522 C C . ALA A 1 185 ? 5.810 -10.303 1.635 1.00 96.06 185 ALA A C 1
ATOM 1524 O O . ALA A 1 185 ? 5.171 -9.311 1.981 1.00 96.06 185 ALA A O 1
ATOM 1525 N N . ILE A 1 186 ? 6.994 -10.221 1.019 1.00 94.50 186 ILE A N 1
ATOM 1526 C CA . ILE A 1 186 ? 7.656 -8.956 0.669 1.00 94.50 186 ILE A CA 1
ATOM 1527 C C . ILE A 1 186 ? 6.824 -8.181 -0.356 1.00 94.50 186 ILE A C 1
ATOM 1529 O O . ILE A 1 186 ? 6.550 -7.004 -0.144 1.00 94.50 186 ILE A O 1
ATOM 1533 N N . VAL A 1 187 ? 6.375 -8.829 -1.438 1.00 95.31 187 VAL A N 1
ATOM 1534 C CA . VAL A 1 187 ? 5.565 -8.189 -2.489 1.00 95.31 187 VAL A CA 1
ATOM 1535 C C . VAL A 1 187 ? 4.290 -7.596 -1.907 1.00 95.31 187 VAL A C 1
ATOM 1537 O O . VAL A 1 187 ? 3.984 -6.430 -2.159 1.00 95.31 187 VAL A O 1
ATOM 1540 N N . LEU A 1 188 ? 3.547 -8.374 -1.120 1.00 95.94 188 LEU A N 1
ATOM 1541 C CA . LEU A 1 188 ? 2.278 -7.926 -0.551 1.00 95.94 188 LEU A CA 1
ATOM 1542 C C . LEU A 1 188 ? 2.474 -6.842 0.516 1.00 95.94 188 LEU A C 1
ATOM 1544 O O . LEU A 1 188 ? 1.679 -5.905 0.559 1.00 95.94 188 LEU A O 1
ATOM 1548 N N . PHE A 1 189 ? 3.548 -6.908 1.308 1.00 95.06 189 PHE A N 1
ATOM 1549 C CA . PHE A 1 189 ? 3.900 -5.859 2.267 1.00 95.06 189 PHE A CA 1
ATOM 1550 C C . PHE A 1 189 ? 4.279 -4.557 1.554 1.00 95.06 189 PHE A C 1
ATOM 1552 O O . PHE A 1 189 ? 3.649 -3.527 1.771 1.00 95.06 189 PHE A O 1
ATOM 1559 N N . ALA A 1 190 ? 5.249 -4.612 0.639 1.00 92.44 190 ALA A N 1
ATOM 1560 C CA . ALA A 1 190 ? 5.741 -3.454 -0.103 1.00 92.44 190 ALA A CA 1
ATOM 1561 C C . ALA A 1 190 ? 4.615 -2.746 -0.865 1.00 92.44 190 ALA A C 1
ATOM 1563 O O . ALA A 1 190 ? 4.491 -1.525 -0.820 1.00 92.44 190 ALA A O 1
ATOM 1564 N N . THR A 1 191 ? 3.744 -3.528 -1.506 1.00 92.56 191 THR A N 1
ATOM 1565 C CA . THR A 1 191 ? 2.571 -3.009 -2.218 1.00 92.56 191 THR A CA 1
ATOM 1566 C C . THR A 1 191 ? 1.590 -2.330 -1.269 1.00 92.56 191 THR A C 1
ATOM 1568 O O . THR A 1 191 ? 1.040 -1.282 -1.597 1.00 92.56 191 THR A O 1
ATOM 1571 N N . SER A 1 192 ? 1.375 -2.906 -0.086 1.00 91.38 192 SER A N 1
ATOM 1572 C CA . SER A 1 192 ? 0.468 -2.347 0.914 1.00 91.38 192 SER A CA 1
ATOM 1573 C C . SER A 1 192 ? 0.954 -0.996 1.428 1.00 91.38 192 SER A C 1
ATOM 1575 O O . SER A 1 192 ? 0.187 -0.036 1.434 1.00 91.38 192 SER A O 1
ATOM 1577 N N . ILE A 1 193 ? 2.241 -0.904 1.769 1.00 87.31 193 ILE A N 1
ATOM 1578 C CA . ILE A 1 193 ? 2.869 0.345 2.212 1.00 87.31 193 ILE A CA 1
ATOM 1579 C C . ILE A 1 193 ? 2.858 1.392 1.091 1.00 87.31 193 ILE A C 1
ATOM 1581 O O . ILE A 1 193 ? 2.498 2.545 1.324 1.00 87.31 193 ILE A O 1
ATOM 1585 N N . TYR A 1 194 ? 3.161 0.991 -0.148 1.00 87.12 194 TYR A N 1
ATOM 1586 C CA . TYR A 1 194 ? 3.082 1.878 -1.311 1.00 87.12 194 TYR A CA 1
ATOM 1587 C C . TYR A 1 194 ? 1.681 2.477 -1.494 1.00 87.12 194 TYR A C 1
ATOM 1589 O O . TYR A 1 194 ? 1.542 3.686 -1.664 1.00 87.12 194 TYR A O 1
ATOM 1597 N N . ILE A 1 195 ? 0.633 1.648 -1.431 1.00 85.19 195 ILE A N 1
ATOM 1598 C CA . ILE A 1 195 ? -0.755 2.104 -1.588 1.00 85.19 195 ILE A CA 1
ATOM 1599 C C . ILE A 1 195 ? -1.168 3.014 -0.425 1.00 85.19 195 ILE A C 1
ATOM 1601 O O . ILE A 1 195 ? -1.838 4.021 -0.657 1.00 85.19 195 ILE A O 1
ATOM 1605 N N . HIS A 1 196 ? -0.790 2.664 0.807 1.00 80.94 196 HIS A N 1
ATOM 1606 C CA . HIS A 1 196 ? -1.199 3.389 2.008 1.00 80.94 196 HIS A CA 1
ATOM 1607 C C . HIS A 1 196 ? -0.563 4.782 2.101 1.00 80.94 196 HIS A C 1
ATOM 1609 O O . HIS A 1 196 ? -1.257 5.768 2.342 1.00 80.94 196 HIS A O 1
ATOM 1615 N N . GLU A 1 197 ? 0.746 4.875 1.868 1.00 74.44 197 GLU A N 1
ATOM 1616 C CA . GLU A 1 197 ? 1.518 6.096 2.125 1.00 74.44 197 GLU A CA 1
ATOM 1617 C C . GLU A 1 197 ? 1.919 6.860 0.864 1.00 74.44 197 GLU A C 1
ATOM 1619 O O . GLU A 1 197 ? 2.369 8.000 0.965 1.00 74.44 197 GLU A O 1
ATOM 1624 N N . ARG A 1 198 ? 1.748 6.266 -0.326 1.00 69.75 198 ARG A N 1
ATOM 1625 C CA . ARG A 1 198 ? 2.250 6.807 -1.602 1.00 69.75 198 ARG A CA 1
ATOM 1626 C C . ARG A 1 198 ? 3.751 7.123 -1.556 1.00 69.75 198 ARG A C 1
ATOM 1628 O O . ARG A 1 198 ? 4.189 8.140 -2.090 1.00 69.75 198 ARG A O 1
ATOM 1635 N N . ILE A 1 199 ? 4.533 6.263 -0.899 1.00 67.75 199 ILE A N 1
ATOM 1636 C CA . ILE A 1 199 ? 5.987 6.443 -0.776 1.00 67.75 199 ILE A CA 1
ATOM 1637 C C . ILE A 1 199 ? 6.650 6.217 -2.135 1.00 67.75 199 ILE A C 1
ATOM 1639 O O . ILE A 1 199 ? 6.280 5.307 -2.876 1.00 67.75 199 ILE A O 1
ATOM 1643 N N . SER A 1 200 ? 7.674 7.013 -2.429 1.00 66.00 200 SER A N 1
ATOM 1644 C CA . SER A 1 200 ? 8.503 6.900 -3.632 1.00 66.00 200 SER A CA 1
ATOM 1645 C C . SER A 1 200 ? 9.519 5.751 -3.588 1.00 66.00 200 SER A C 1
ATOM 1647 O O . SER A 1 200 ? 10.158 5.477 -4.596 1.00 66.00 200 SER A O 1
ATOM 1649 N N . ASN A 1 201 ? 9.692 5.072 -2.447 1.00 77.38 201 ASN A N 1
ATOM 1650 C CA . ASN A 1 201 ? 10.673 4.001 -2.284 1.00 77.38 201 ASN A CA 1
ATOM 1651 C C . ASN A 1 201 ? 10.229 2.961 -1.241 1.00 77.38 201 ASN A C 1
ATOM 1653 O O . ASN A 1 201 ? 10.157 3.252 -0.046 1.00 77.38 201 ASN A O 1
ATOM 1657 N N . CYS A 1 202 ? 9.991 1.723 -1.680 1.00 78.50 202 CYS A N 1
ATOM 1658 C CA . CYS A 1 202 ? 9.642 0.620 -0.783 1.00 78.50 202 CYS A CA 1
ATOM 1659 C C . CYS A 1 202 ? 10.859 -0.075 -0.144 1.00 78.50 202 CYS A C 1
ATOM 1661 O O . CYS A 1 202 ? 10.674 -0.864 0.783 1.00 78.50 202 CYS A O 1
ATOM 1663 N N . SER A 1 203 ? 12.090 0.197 -0.593 1.00 82.12 203 SER A N 1
ATOM 1664 C CA . SER A 1 203 ? 13.296 -0.515 -0.146 1.00 82.12 203 SER A CA 1
ATOM 1665 C C . SER A 1 203 ? 13.535 -0.371 1.356 1.00 82.12 203 SER A C 1
ATOM 1667 O O . SER A 1 203 ? 13.736 -1.370 2.039 1.00 82.12 203 SER A O 1
ATOM 1669 N N . SER A 1 204 ? 13.474 0.849 1.898 1.00 82.25 204 SER A N 1
ATOM 1670 C CA . SER A 1 204 ? 13.760 1.084 3.321 1.00 82.25 204 SER A CA 1
ATOM 1671 C C . SER A 1 204 ? 12.805 0.317 4.258 1.00 82.25 204 SER A C 1
ATOM 1673 O O . SER A 1 204 ? 13.315 -0.459 5.074 1.00 82.25 204 SER A O 1
ATOM 1675 N N . PRO A 1 205 ? 11.463 0.400 4.090 1.00 83.00 205 PRO A N 1
ATOM 1676 C CA . PRO A 1 205 ? 10.514 -0.405 4.865 1.00 83.00 205 PRO A CA 1
ATOM 1677 C C . PRO A 1 205 ? 10.746 -1.916 4.758 1.00 83.00 205 PRO A C 1
ATOM 1679 O O . PRO A 1 205 ? 10.705 -2.623 5.761 1.00 83.00 205 PRO A O 1
ATOM 1682 N N . ILE A 1 206 ? 11.019 -2.435 3.554 1.00 86.06 206 ILE A N 1
ATOM 1683 C CA . ILE A 1 206 ? 11.276 -3.872 3.363 1.00 86.06 206 ILE A CA 1
ATOM 1684 C C . ILE A 1 206 ? 12.512 -4.296 4.160 1.00 86.06 206 ILE A C 1
ATOM 1686 O O . ILE A 1 206 ? 12.486 -5.299 4.870 1.00 86.06 206 ILE A O 1
ATOM 1690 N N . LEU A 1 207 ? 13.592 -3.522 4.063 1.00 85.69 207 LEU A N 1
ATOM 1691 C CA . LEU A 1 207 ? 14.856 -3.847 4.709 1.00 85.69 207 LEU A CA 1
ATOM 1692 C C . LEU A 1 207 ? 14.759 -3.800 6.231 1.00 85.69 207 LEU A C 1
ATOM 1694 O O . LEU A 1 207 ? 15.342 -4.663 6.882 1.00 85.69 207 LEU A O 1
ATOM 1698 N N . SER A 1 208 ? 14.030 -2.835 6.799 1.00 85.25 208 SER A N 1
ATOM 1699 C CA . SER A 1 208 ? 13.802 -2.778 8.247 1.00 85.25 208 SER A CA 1
ATOM 1700 C C . SER A 1 208 ? 12.939 -3.921 8.760 1.00 85.25 208 SER A C 1
ATOM 1702 O O . SER A 1 208 ? 13.183 -4.400 9.858 1.00 85.25 208 SER A O 1
ATOM 1704 N N . THR A 1 209 ? 11.954 -4.367 7.981 1.00 87.94 209 THR A N 1
ATOM 1705 C CA . THR A 1 209 ? 10.974 -5.359 8.440 1.00 87.94 209 THR A CA 1
ATOM 1706 C C . THR A 1 209 ? 11.424 -6.801 8.201 1.00 87.94 209 THR A C 1
ATOM 1708 O O . THR A 1 209 ? 11.139 -7.688 9.003 1.00 87.94 209 THR A O 1
ATOM 1711 N N . PHE A 1 210 ? 12.126 -7.076 7.098 1.00 89.38 210 PHE A N 1
ATOM 1712 C CA . PHE A 1 210 ? 12.470 -8.446 6.701 1.00 89.38 210 PHE A CA 1
ATOM 1713 C C . PHE A 1 210 ? 13.909 -8.858 7.024 1.00 89.38 210 PHE A C 1
ATOM 1715 O O . PHE A 1 210 ? 14.236 -10.033 6.826 1.00 89.38 210 PHE A O 1
ATOM 1722 N N . SER A 1 211 ? 14.722 -7.964 7.586 1.00 87.62 211 SER A N 1
ATOM 1723 C CA . SER A 1 211 ? 16.111 -8.245 7.972 1.00 87.62 211 SER A CA 1
ATOM 1724 C C . SER A 1 211 ? 16.268 -8.233 9.488 1.00 87.62 211 SER A C 1
ATOM 1726 O O . SER A 1 211 ? 15.737 -7.348 10.150 1.00 87.62 211 SER A O 1
ATOM 1728 N N . ASN A 1 212 ? 17.019 -9.191 10.029 1.00 84.19 212 ASN A N 1
ATOM 1729 C CA . ASN A 1 212 ? 17.200 -9.329 11.479 1.00 84.19 212 ASN A CA 1
ATOM 1730 C C . ASN A 1 212 ? 18.489 -8.653 11.974 1.00 84.19 212 ASN A C 1
ATOM 1732 O O . ASN A 1 212 ? 18.630 -8.368 13.158 1.00 84.19 212 ASN A O 1
ATOM 1736 N N . ASP A 1 213 ? 19.441 -8.422 11.073 1.00 86.56 213 ASP A N 1
ATOM 1737 C CA . ASP A 1 213 ? 20.780 -7.931 11.376 1.00 86.56 213 ASP A CA 1
ATOM 1738 C C . ASP A 1 213 ? 21.359 -7.178 10.168 1.00 86.56 213 ASP A C 1
ATOM 1740 O O . ASP A 1 213 ? 20.796 -7.181 9.068 1.00 86.56 213 ASP A O 1
ATOM 1744 N N . SER A 1 214 ? 22.497 -6.513 10.363 1.00 85.12 214 SER A N 1
ATOM 1745 C CA . SER A 1 214 ? 23.141 -5.709 9.320 1.00 85.12 214 SER A CA 1
ATOM 1746 C C . SER A 1 214 ? 23.580 -6.532 8.103 1.00 85.12 214 SER A C 1
ATOM 1748 O O . SER A 1 214 ? 23.532 -6.025 6.982 1.00 85.12 214 SER A O 1
ATOM 1750 N N . ILE A 1 215 ? 23.952 -7.802 8.286 1.00 87.94 215 ILE A N 1
ATOM 1751 C CA . ILE A 1 215 ? 24.410 -8.686 7.210 1.00 87.94 215 ILE A CA 1
ATOM 1752 C C . ILE A 1 215 ? 23.217 -9.151 6.379 1.00 87.94 215 ILE A C 1
ATOM 1754 O O . ILE A 1 215 ? 23.260 -9.073 5.150 1.00 87.94 215 ILE A O 1
ATOM 1758 N N . THR A 1 216 ? 22.136 -9.610 7.017 1.00 87.94 216 THR A N 1
ATOM 1759 C CA . THR A 1 216 ? 20.910 -9.982 6.288 1.00 87.94 216 THR A CA 1
ATOM 1760 C C . THR A 1 216 ? 20.304 -8.784 5.569 1.00 87.94 216 THR A C 1
ATOM 1762 O O . THR A 1 216 ? 19.872 -8.922 4.424 1.00 87.94 216 THR A O 1
ATOM 1765 N N . ARG A 1 217 ? 20.377 -7.594 6.177 1.00 86.62 217 ARG A N 1
ATOM 1766 C CA . ARG A 1 217 ? 19.946 -6.342 5.549 1.00 86.62 217 ARG A CA 1
ATOM 1767 C C . ARG A 1 217 ? 20.759 -6.016 4.306 1.00 86.62 217 ARG A C 1
ATOM 1769 O O . ARG A 1 217 ? 20.181 -5.709 3.269 1.00 86.62 217 ARG A O 1
ATOM 1776 N N . PHE A 1 218 ? 22.083 -6.113 4.392 1.00 85.75 218 PHE A N 1
ATOM 1777 C CA . PHE A 1 218 ? 22.964 -5.879 3.252 1.00 85.75 218 PHE A CA 1
ATOM 1778 C C . PHE A 1 218 ? 22.697 -6.870 2.110 1.00 85.75 218 PHE A C 1
ATOM 1780 O O . PHE A 1 218 ? 22.556 -6.454 0.962 1.00 85.75 218 PHE A O 1
ATOM 1787 N N . LYS A 1 219 ? 22.562 -8.168 2.421 1.00 87.81 219 LYS A N 1
ATOM 1788 C CA . LYS A 1 219 ? 22.270 -9.211 1.422 1.00 87.81 219 LYS A CA 1
ATOM 1789 C C . LYS A 1 219 ? 20.943 -8.965 0.712 1.00 87.81 219 LYS A C 1
ATOM 1791 O O . LYS A 1 219 ? 20.922 -8.912 -0.512 1.00 87.81 219 LYS A O 1
ATOM 1796 N N . LEU A 1 220 ? 19.868 -8.745 1.472 1.00 87.00 220 LEU A N 1
ATOM 1797 C CA . LEU A 1 220 ? 18.548 -8.476 0.905 1.00 87.00 220 LEU A CA 1
ATOM 1798 C C . LEU A 1 220 ? 18.554 -7.197 0.060 1.00 87.00 220 LEU A C 1
ATOM 1800 O O . LEU A 1 220 ? 17.931 -7.150 -0.997 1.00 87.00 220 LEU A O 1
ATOM 1804 N N . HIS A 1 221 ? 19.283 -6.166 0.494 1.00 87.38 221 HIS A N 1
ATOM 1805 C CA . HIS A 1 221 ? 19.424 -4.935 -0.276 1.00 87.38 221 HIS A CA 1
ATOM 1806 C C . HIS A 1 221 ? 20.126 -5.173 -1.614 1.00 87.38 221 HIS A C 1
ATOM 1808 O O . HIS A 1 221 ? 19.597 -4.774 -2.650 1.00 87.38 221 HIS A O 1
ATOM 1814 N N . ALA A 1 222 ? 21.265 -5.868 -1.606 1.00 85.75 222 ALA A N 1
ATOM 1815 C CA . ALA A 1 222 ? 22.005 -6.205 -2.817 1.00 85.75 222 ALA A CA 1
ATOM 1816 C C . ALA A 1 222 ? 21.178 -7.090 -3.765 1.00 85.75 222 ALA A C 1
ATOM 1818 O O . ALA A 1 222 ? 21.165 -6.866 -4.974 1.00 85.75 222 ALA A O 1
ATOM 1819 N N . GLU A 1 223 ? 20.440 -8.061 -3.224 1.00 87.44 223 GLU A N 1
ATOM 1820 C CA . GLU A 1 223 ? 19.544 -8.922 -3.996 1.00 87.44 223 GLU A CA 1
ATOM 1821 C C . GLU A 1 223 ? 18.426 -8.118 -4.661 1.00 87.44 223 GLU A C 1
ATOM 1823 O O . GLU A 1 223 ? 18.226 -8.254 -5.865 1.00 87.44 223 GLU A O 1
ATOM 1828 N N . LEU A 1 224 ? 17.737 -7.243 -3.922 1.00 84.94 224 LEU A N 1
ATOM 1829 C CA . LEU A 1 224 ? 16.672 -6.399 -4.470 1.00 84.94 224 LEU A CA 1
ATOM 1830 C C . LEU A 1 224 ? 17.198 -5.349 -5.456 1.00 84.94 224 LEU A C 1
ATOM 1832 O O . LEU A 1 224 ? 16.499 -5.012 -6.402 1.00 84.94 224 LEU A O 1
ATOM 1836 N N . GLN A 1 225 ? 18.420 -4.846 -5.288 1.00 82.06 225 GLN A N 1
ATOM 1837 C CA . GLN A 1 225 ? 19.039 -3.958 -6.277 1.00 82.06 225 GLN A CA 1
ATOM 1838 C C . GLN A 1 225 ? 19.507 -4.708 -7.525 1.00 82.06 225 GLN A C 1
ATOM 1840 O O . GLN A 1 225 ? 19.561 -4.137 -8.617 1.00 82.06 225 GLN A O 1
ATOM 1845 N N . SER A 1 226 ? 19.805 -6.001 -7.400 1.00 78.31 226 SER A N 1
ATOM 1846 C CA . SER A 1 226 ? 20.108 -6.823 -8.558 1.00 78.31 226 SER A CA 1
ATOM 1847 C C . SER A 1 226 ? 18.859 -6.959 -9.434 1.00 78.31 226 SER A C 1
ATOM 1849 O O . SER A 1 226 ? 17.796 -7.403 -8.997 1.00 78.31 226 SER A O 1
ATOM 1851 N N . ASN A 1 227 ? 18.989 -6.679 -10.729 1.00 73.44 227 ASN A N 1
ATOM 1852 C CA . ASN A 1 227 ? 17.916 -6.935 -11.700 1.00 73.44 227 ASN A CA 1
ATOM 1853 C C . ASN A 1 227 ? 17.642 -8.444 -11.922 1.00 73.44 227 ASN A C 1
ATOM 1855 O O . ASN A 1 227 ? 16.936 -8.821 -12.855 1.00 73.44 227 ASN A O 1
ATOM 1859 N N . GLN A 1 228 ? 18.209 -9.314 -11.080 1.00 80.62 228 GLN A N 1
ATOM 1860 C CA . GLN A 1 228 ? 18.098 -10.769 -11.138 1.00 80.62 228 GLN A CA 1
ATOM 1861 C C . GLN A 1 228 ? 17.084 -11.327 -10.130 1.00 80.62 228 GLN A C 1
ATOM 1863 O O . GLN A 1 228 ? 16.655 -12.474 -10.270 1.00 80.62 228 GLN A O 1
ATOM 1868 N N . HIS A 1 229 ? 16.652 -10.539 -9.138 1.00 87.62 229 HIS A N 1
ATOM 1869 C CA . HIS A 1 229 ? 15.698 -11.013 -8.139 1.00 87.62 229 HIS A CA 1
ATOM 1870 C C . HIS A 1 229 ? 14.364 -11.439 -8.771 1.00 87.62 229 HIS A C 1
ATOM 1872 O O . HIS A 1 229 ? 13.876 -10.822 -9.725 1.00 87.62 229 HIS A O 1
ATOM 1878 N N . LYS A 1 230 ? 13.710 -12.473 -8.219 1.00 90.50 230 LYS A N 1
ATOM 1879 C CA . LYS A 1 230 ? 12.448 -13.005 -8.773 1.00 90.50 230 LYS A CA 1
ATOM 1880 C C . LYS A 1 230 ? 11.333 -11.962 -8.813 1.00 90.50 230 LYS A C 1
ATOM 1882 O O . LYS A 1 230 ? 10.558 -11.946 -9.763 1.00 90.50 230 LYS A O 1
ATOM 1887 N N . ILE A 1 231 ? 11.276 -11.079 -7.818 1.00 92.00 231 ILE A N 1
ATOM 1888 C CA . ILE A 1 231 ? 10.290 -9.989 -7.752 1.00 92.00 231 ILE A CA 1
ATOM 1889 C C . ILE A 1 231 ? 10.430 -9.037 -8.958 1.00 92.00 231 ILE A C 1
ATOM 1891 O O . ILE A 1 231 ? 9.423 -8.584 -9.508 1.00 92.00 231 ILE A O 1
ATOM 1895 N N . ILE A 1 232 ? 11.664 -8.791 -9.409 1.00 88.69 232 ILE A N 1
ATOM 1896 C CA . ILE A 1 232 ? 11.964 -7.892 -10.531 1.00 88.69 232 ILE A CA 1
ATOM 1897 C C . ILE A 1 232 ? 11.785 -8.610 -11.865 1.00 88.69 232 ILE A C 1
ATOM 1899 O O . ILE A 1 232 ? 11.061 -8.143 -12.742 1.00 88.69 232 ILE A O 1
ATOM 1903 N N . THR A 1 233 ? 12.371 -9.798 -12.006 1.00 88.31 233 THR A N 1
ATOM 1904 C CA . THR A 1 233 ? 12.295 -10.590 -13.246 1.00 88.31 233 THR A CA 1
ATOM 1905 C C . THR A 1 233 ? 10.860 -10.982 -13.613 1.00 88.31 233 THR A C 1
ATOM 1907 O O . THR A 1 233 ? 10.517 -11.024 -14.794 1.00 88.31 233 THR A O 1
ATOM 1910 N N . HIS A 1 234 ? 9.977 -11.184 -12.627 1.00 91.50 234 HIS A N 1
ATOM 1911 C CA . HIS A 1 234 ? 8.548 -11.437 -12.857 1.00 91.50 234 HIS A CA 1
ATOM 1912 C C . HIS A 1 234 ? 7.706 -10.168 -13.073 1.00 91.50 234 HIS A C 1
ATOM 1914 O O . HIS A 1 234 ? 6.480 -10.281 -13.196 1.00 91.50 234 HIS A O 1
ATOM 1920 N N . LYS A 1 235 ? 8.345 -8.992 -13.163 1.00 89.25 235 LYS A N 1
ATOM 1921 C CA . LYS A 1 235 ? 7.727 -7.676 -13.380 1.00 89.25 235 LYS A CA 1
ATOM 1922 C C . LYS A 1 235 ? 6.685 -7.314 -12.322 1.00 89.25 235 LYS A C 1
ATOM 1924 O O . LYS A 1 235 ? 5.615 -6.820 -12.667 1.00 89.25 235 LYS A O 1
ATOM 1929 N N . LEU A 1 236 ? 6.961 -7.586 -11.047 1.00 92.56 236 LEU A N 1
ATOM 1930 C CA . LEU A 1 236 ? 6.102 -7.131 -9.944 1.00 92.56 236 LEU A CA 1
ATOM 1931 C C . LEU A 1 236 ? 6.568 -5.782 -9.408 1.00 92.56 236 LEU A C 1
ATOM 1933 O O . LEU A 1 236 ? 5.749 -4.905 -9.151 1.00 92.56 236 LEU A O 1
ATOM 1937 N N . PHE A 1 237 ? 7.887 -5.619 -9.302 1.00 91.88 237 PHE A N 1
ATOM 1938 C CA . PHE A 1 237 ? 8.539 -4.352 -8.998 1.00 91.88 237 PHE A CA 1
ATOM 1939 C C . PHE A 1 237 ? 9.648 -4.072 -10.012 1.00 91.88 237 PHE A C 1
ATOM 1941 O O . PHE A 1 237 ? 10.108 -4.977 -10.710 1.00 91.88 237 PHE A O 1
ATOM 1948 N N . TYR A 1 238 ? 10.070 -2.818 -10.083 1.00 86.88 238 TYR A N 1
ATOM 1949 C CA . TYR A 1 238 ? 11.233 -2.379 -10.834 1.00 86.88 238 TYR A CA 1
ATOM 1950 C C . TYR A 1 238 ? 12.092 -1.453 -9.973 1.00 86.88 238 TYR A C 1
ATOM 1952 O O . TYR A 1 238 ? 11.606 -0.841 -9.020 1.00 86.88 238 TYR A O 1
ATOM 1960 N N . ASN A 1 239 ? 13.371 -1.390 -10.323 1.00 84.94 239 ASN A N 1
ATOM 1961 C CA . ASN A 1 239 ? 14.335 -0.487 -9.722 1.00 84.94 239 ASN A CA 1
ATOM 1962 C C . ASN A 1 239 ? 14.357 0.818 -10.520 1.00 84.94 239 ASN A C 1
ATOM 1964 O O . ASN A 1 239 ? 14.580 0.801 -11.731 1.00 84.94 239 ASN A O 1
ATOM 1968 N N . GLU A 1 240 ? 14.111 1.929 -9.838 1.00 81.69 240 GLU A N 1
ATOM 1969 C CA . GLU A 1 240 ? 14.172 3.280 -10.380 1.00 81.69 240 GLU A CA 1
ATOM 1970 C C . GLU A 1 240 ? 15.336 4.028 -9.742 1.00 81.69 240 GLU A C 1
ATOM 1972 O O . GLU A 1 240 ? 15.447 4.092 -8.518 1.00 81.69 240 GLU A O 1
ATOM 1977 N N . GLU A 1 241 ? 16.211 4.585 -10.571 1.00 74.19 241 GLU A N 1
ATOM 1978 C CA . GLU A 1 241 ? 17.305 5.422 -10.095 1.00 74.19 241 GLU A CA 1
ATOM 1979 C C . GLU A 1 241 ? 16.752 6.792 -9.687 1.00 74.19 241 GLU A C 1
ATOM 1981 O O . GLU A 1 241 ? 16.136 7.503 -10.482 1.00 74.19 241 GLU A O 1
ATOM 1986 N N . GLN A 1 242 ? 16.942 7.130 -8.417 1.00 68.88 242 GLN A N 1
ATOM 1987 C CA . GLN A 1 242 ? 16.600 8.409 -7.815 1.00 68.88 242 GLN A CA 1
ATOM 1988 C C . GLN A 1 242 ? 17.809 9.353 -7.865 1.00 68.88 242 GLN A C 1
ATOM 1990 O O . GLN A 1 242 ? 18.911 9.007 -8.302 1.00 68.88 242 GLN A O 1
ATOM 1995 N N . GLN A 1 243 ? 17.609 10.581 -7.389 1.00 59.12 243 GLN A N 1
ATOM 1996 C CA . GLN A 1 243 ? 18.703 11.536 -7.227 1.00 59.12 243 GLN A CA 1
ATOM 1997 C C . GLN A 1 243 ? 19.809 10.954 -6.331 1.00 59.12 243 GLN A C 1
ATOM 1999 O O . GLN A 1 243 ? 19.536 10.214 -5.389 1.00 59.12 243 GLN A O 1
ATOM 2004 N N . PHE A 1 244 ? 21.062 11.309 -6.627 1.00 60.34 244 PHE A N 1
ATOM 2005 C CA . PHE A 1 244 ? 22.256 10.852 -5.899 1.00 60.34 244 PHE A CA 1
ATOM 2006 C C . PHE A 1 244 ? 22.555 9.343 -5.993 1.00 60.34 244 PHE A C 1
ATOM 2008 O O . PHE A 1 244 ? 23.332 8.826 -5.195 1.00 60.34 244 PHE A O 1
ATOM 2015 N N . GLY A 1 245 ? 21.997 8.647 -6.991 1.00 60.72 245 GLY A N 1
ATOM 2016 C CA . GLY A 1 245 ? 22.303 7.237 -7.258 1.00 60.72 245 GLY A CA 1
ATOM 2017 C C . GLY A 1 245 ? 21.612 6.260 -6.304 1.00 60.72 245 GLY A C 1
ATOM 2018 O O . GLY A 1 245 ? 21.956 5.078 -6.275 1.00 60.72 245 GLY A O 1
ATOM 2019 N N . GLU A 1 246 ? 20.639 6.725 -5.514 1.00 66.94 246 GLU A N 1
ATOM 2020 C CA . GLU A 1 246 ? 19.791 5.832 -4.730 1.00 66.94 246 GLU A CA 1
ATOM 2021 C C . GLU A 1 246 ? 18.865 5.034 -5.652 1.00 66.94 246 GLU A C 1
ATOM 2023 O O . GLU A 1 246 ? 18.258 5.578 -6.567 1.00 66.94 246 GLU A O 1
ATOM 2028 N N . ILE A 1 247 ? 18.712 3.735 -5.397 1.00 71.00 247 ILE A N 1
ATOM 2029 C CA . ILE A 1 247 ? 17.796 2.884 -6.162 1.00 71.00 247 ILE A CA 1
ATOM 2030 C C . ILE A 1 247 ? 16.520 2.670 -5.347 1.00 71.00 247 ILE A C 1
ATOM 2032 O O . ILE A 1 247 ? 16.541 2.047 -4.277 1.00 71.00 247 ILE A O 1
ATOM 2036 N N . ALA A 1 248 ? 15.402 3.170 -5.868 1.00 79.50 248 ALA A N 1
ATOM 2037 C CA . ALA A 1 248 ? 14.076 2.961 -5.312 1.00 79.50 248 ALA A CA 1
ATOM 2038 C C . ALA A 1 248 ? 13.401 1.734 -5.926 1.00 79.50 248 ALA A C 1
ATOM 2040 O O . ALA A 1 248 ? 13.411 1.545 -7.139 1.00 79.50 248 ALA A O 1
ATOM 2041 N N . LEU A 1 249 ? 12.772 0.915 -5.084 1.00 86.12 249 LEU A N 1
ATOM 2042 C CA . LEU A 1 249 ? 11.968 -0.219 -5.532 1.00 86.12 249 LEU A CA 1
ATOM 2043 C C . LEU A 1 249 ? 10.495 0.204 -5.618 1.00 86.12 249 LEU A C 1
ATOM 2045 O O . LEU A 1 249 ? 9.905 0.580 -4.601 1.00 86.12 249 LEU A O 1
ATOM 2049 N N . LEU A 1 250 ? 9.900 0.115 -6.812 1.00 86.25 250 LEU A N 1
ATOM 2050 C CA . LEU A 1 250 ? 8.537 0.576 -7.107 1.00 86.25 250 LEU A CA 1
ATOM 2051 C C . LEU A 1 250 ? 7.688 -0.510 -7.784 1.00 86.25 250 LEU A C 1
ATOM 2053 O O . LEU A 1 250 ? 8.219 -1.290 -8.578 1.00 86.25 250 LEU A O 1
ATOM 2057 N N . PRO A 1 251 ? 6.375 -0.602 -7.493 1.00 90.12 251 PRO A N 1
ATOM 2058 C CA . PRO A 1 251 ? 5.507 -1.584 -8.131 1.00 90.12 251 PRO A CA 1
ATOM 2059 C C . PRO A 1 251 ? 5.312 -1.264 -9.615 1.00 90.12 251 PRO A C 1
ATOM 2061 O O . PRO A 1 251 ? 5.164 -0.108 -10.010 1.00 90.12 251 PRO A O 1
ATOM 2064 N N . THR A 1 252 ? 5.274 -2.297 -10.452 1.00 89.25 252 THR A N 1
ATOM 2065 C CA . THR A 1 252 ? 5.042 -2.119 -11.890 1.00 89.25 252 THR A CA 1
ATOM 2066 C C . THR A 1 252 ? 3.589 -1.764 -12.190 1.00 89.25 252 THR A C 1
ATOM 2068 O O . THR A 1 252 ? 2.659 -2.080 -11.439 1.00 89.25 252 THR A O 1
ATOM 2071 N N . LYS A 1 253 ? 3.373 -1.165 -13.363 1.00 85.06 253 LYS A N 1
ATOM 2072 C CA . LYS A 1 253 ? 2.033 -0.894 -13.888 1.00 85.06 253 LYS A CA 1
ATOM 2073 C C . LYS A 1 253 ? 1.207 -2.173 -14.026 1.00 85.06 253 LYS A C 1
ATOM 2075 O O . LYS A 1 253 ? 0.040 -2.182 -13.647 1.00 85.06 253 LYS A O 1
ATOM 2080 N N . GLU A 1 254 ? 1.801 -3.248 -14.536 1.00 87.19 254 GLU A N 1
ATOM 2081 C CA . GLU A 1 254 ? 1.131 -4.537 -14.716 1.00 87.19 254 GLU A CA 1
ATOM 2082 C C . GLU A 1 254 ? 0.659 -5.116 -13.381 1.00 87.19 254 GLU A C 1
ATOM 2084 O O . GLU A 1 254 ? -0.455 -5.636 -13.287 1.00 87.19 254 GLU A O 1
ATOM 2089 N N . TRP A 1 255 ? 1.483 -4.998 -12.338 1.00 93.00 255 TRP A N 1
ATOM 2090 C CA . TRP A 1 255 ? 1.122 -5.449 -11.001 1.00 93.00 255 TRP A CA 1
ATOM 2091 C C . TRP A 1 255 ? -0.006 -4.608 -10.399 1.00 93.00 255 TRP A C 1
ATOM 2093 O O . TRP A 1 255 ? -0.996 -5.163 -9.921 1.00 93.00 255 TRP A O 1
ATOM 2103 N N . LEU A 1 256 ? 0.077 -3.279 -10.497 1.00 89.81 256 LEU A N 1
ATOM 2104 C CA . LEU A 1 256 ? -0.986 -2.391 -10.020 1.00 89.81 256 LEU A CA 1
ATOM 2105 C C . LEU A 1 256 ? -2.307 -2.615 -10.766 1.00 89.81 256 LEU A C 1
ATOM 2107 O O . LEU A 1 256 ? -3.361 -2.613 -10.137 1.00 89.81 256 LEU A O 1
ATOM 2111 N N . MET A 1 257 ? -2.267 -2.884 -12.073 1.00 86.94 257 MET A N 1
ATOM 2112 C CA . MET A 1 257 ? -3.452 -3.231 -12.867 1.00 86.94 257 MET A CA 1
ATOM 2113 C C . MET A 1 257 ? -4.057 -4.586 -12.473 1.00 86.94 257 MET A C 1
ATOM 2115 O O . MET A 1 257 ? -5.272 -4.761 -12.549 1.00 86.94 257 MET A O 1
ATOM 2119 N N . ALA A 1 258 ? -3.247 -5.543 -12.006 1.00 89.56 258 ALA A N 1
ATOM 2120 C CA . ALA A 1 258 ? -3.765 -6.803 -11.473 1.00 89.56 258 ALA A CA 1
ATOM 2121 C C . ALA A 1 258 ? -4.572 -6.598 -10.174 1.00 89.56 258 ALA A C 1
ATOM 2123 O O . ALA A 1 258 ? -5.515 -7.351 -9.912 1.00 89.56 258 ALA A O 1
ATOM 2124 N N . ILE A 1 259 ? -4.216 -5.585 -9.374 1.00 89.88 259 ILE A N 1
ATOM 2125 C CA . ILE A 1 259 ? -4.912 -5.195 -8.134 1.00 89.88 259 ILE A CA 1
ATOM 2126 C C . ILE A 1 259 ? -6.129 -4.326 -8.440 1.00 89.88 259 ILE A C 1
ATOM 2128 O O . ILE A 1 259 ? -7.222 -4.581 -7.932 1.00 89.88 259 ILE A O 1
ATOM 2132 N N . PHE A 1 260 ? -5.944 -3.332 -9.302 1.00 87.31 260 PHE A N 1
ATOM 2133 C CA . PHE A 1 260 ? -6.944 -2.351 -9.685 1.00 87.31 260 PHE A CA 1
ATOM 2134 C C . PHE A 1 260 ? -7.116 -2.355 -11.211 1.00 87.31 260 PHE A C 1
ATOM 2136 O O . PHE A 1 260 ? -6.504 -1.545 -11.908 1.00 87.31 260 PHE A O 1
ATOM 2143 N N . PRO A 1 261 ? -7.970 -3.237 -11.758 1.00 80.50 261 PRO A N 1
ATOM 2144 C CA . PRO A 1 261 ? -8.198 -3.303 -13.203 1.00 80.50 261 PRO A CA 1
ATOM 2145 C C . PRO A 1 261 ? -8.730 -1.989 -13.789 1.00 80.50 261 PRO A C 1
ATOM 2147 O O . PRO A 1 261 ? -8.434 -1.651 -14.930 1.00 80.50 261 PRO A O 1
ATOM 2150 N N . ASP A 1 262 ? -9.475 -1.232 -12.979 1.00 78.31 262 ASP A N 1
ATOM 2151 C CA . ASP A 1 262 ? -10.110 0.031 -13.364 1.00 78.31 262 ASP A CA 1
ATOM 2152 C C . ASP A 1 262 ? -9.157 1.246 -13.232 1.00 78.31 262 ASP A C 1
ATOM 2154 O O . ASP A 1 262 ? -9.579 2.387 -13.436 1.00 78.31 262 ASP A O 1
ATOM 2158 N N . LEU A 1 263 ? -7.884 1.047 -12.845 1.00 70.19 263 LEU A N 1
ATOM 2159 C CA . LEU A 1 263 ? -6.963 2.153 -12.566 1.00 70.19 263 LEU A CA 1
ATOM 2160 C C . LEU A 1 263 ? -6.570 2.883 -13.862 1.00 70.19 263 LEU A C 1
ATOM 2162 O O . LEU A 1 263 ? -5.758 2.404 -14.659 1.00 70.19 263 LEU A O 1
ATOM 2166 N N . LYS A 1 264 ? -7.094 4.098 -14.045 1.00 60.44 264 LYS A N 1
ATOM 2167 C CA . LYS A 1 264 ? -6.565 5.056 -15.022 1.00 60.44 264 LYS A CA 1
ATOM 2168 C C . LYS A 1 264 ? -5.268 5.640 -14.463 1.00 60.44 264 LYS A C 1
ATOM 2170 O O . LYS A 1 264 ? -5.293 6.613 -13.718 1.00 60.44 264 LYS A O 1
ATOM 2175 N N . ILE A 1 265 ? -4.134 5.016 -14.779 1.00 53.25 265 ILE A N 1
ATOM 2176 C CA . ILE A 1 265 ? -2.818 5.586 -14.462 1.00 53.25 265 ILE A CA 1
ATOM 2177 C C . ILE A 1 265 ? -2.634 6.816 -15.347 1.00 53.25 265 ILE A C 1
ATOM 2179 O O . ILE A 1 265 ? -2.388 6.700 -16.548 1.00 53.25 265 ILE A O 1
ATOM 2183 N N . VAL A 1 266 ? -2.809 7.981 -14.733 1.00 45.56 266 VAL A N 1
ATOM 2184 C CA . VAL A 1 266 ? -2.438 9.283 -15.279 1.00 45.56 266 VAL A CA 1
ATOM 2185 C C . VAL A 1 266 ? -0.912 9.285 -15.358 1.00 45.56 266 VAL A C 1
ATOM 2187 O O . VAL A 1 266 ? -0.237 9.203 -14.332 1.00 45.56 266 VAL A O 1
ATOM 2190 N N . ASN A 1 267 ? -0.350 9.288 -16.567 1.00 43.88 267 ASN A N 1
ATOM 2191 C CA . ASN A 1 267 ? 1.088 9.478 -16.728 1.00 43.88 267 ASN A CA 1
ATOM 2192 C C . ASN A 1 267 ? 1.387 10.922 -16.305 1.00 43.88 267 ASN A C 1
ATOM 2194 O O . ASN A 1 267 ? 1.077 11.835 -17.059 1.00 43.88 267 ASN A O 1
ATOM 2198 N N . ALA A 1 268 ? 1.982 11.129 -15.127 1.00 45.66 268 ALA A N 1
ATOM 2199 C CA . ALA A 1 268 ? 2.198 12.461 -14.546 1.00 45.66 268 ALA A CA 1
ATOM 2200 C C . ALA A 1 268 ? 2.931 13.451 -15.480 1.00 45.66 268 ALA A C 1
ATOM 2202 O O . ALA A 1 268 ? 2.703 14.651 -15.399 1.00 45.66 268 ALA A O 1
ATOM 2203 N N . ILE A 1 269 ? 3.751 12.952 -16.411 1.00 48.28 269 ILE A N 1
ATOM 2204 C CA . ILE A 1 269 ? 4.476 13.774 -17.397 1.00 48.28 269 ILE A CA 1
ATOM 2205 C C . ILE A 1 269 ? 3.549 14.284 -18.520 1.00 48.28 269 ILE A C 1
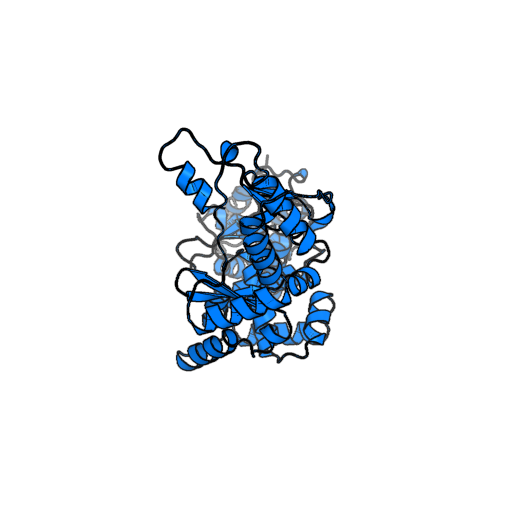ATOM 2207 O O . ILE A 1 269 ? 3.817 15.312 -19.130 1.00 48.28 269 ILE A O 1
ATOM 2211 N N . ALA A 1 270 ? 2.458 13.577 -18.827 1.00 48.38 270 ALA A N 1
ATOM 2212 C CA . ALA A 1 270 ? 1.608 13.890 -19.977 1.00 48.38 270 ALA A CA 1
ATOM 2213 C C . ALA A 1 270 ? 0.552 14.976 -19.703 1.00 48.38 270 ALA A C 1
ATOM 2215 O O . ALA A 1 270 ? 0.041 15.537 -20.668 1.00 48.38 270 ALA A O 1
ATOM 2216 N N . ASP A 1 271 ? 0.254 15.270 -18.432 1.00 50.44 271 ASP A N 1
ATOM 2217 C CA . ASP A 1 271 ? -0.873 16.128 -18.027 1.00 50.44 271 ASP A CA 1
ATOM 2218 C C . ASP A 1 271 ? -0.444 17.385 -17.240 1.00 50.44 271 ASP A C 1
ATOM 2220 O O . ASP A 1 271 ? -1.279 18.064 -16.638 1.00 50.44 271 ASP A O 1
ATOM 2224 N N . HIS A 1 272 ? 0.852 17.723 -17.226 1.00 63.38 272 HIS A N 1
ATOM 2225 C CA . HIS A 1 272 ? 1.293 19.010 -16.685 1.00 63.38 272 HIS A CA 1
ATOM 2226 C C . HIS A 1 272 ? 0.803 20.138 -17.614 1.00 63.38 272 HIS A C 1
ATOM 2228 O O . HIS A 1 272 ? 1.043 20.035 -18.814 1.00 63.38 272 HIS A O 1
ATOM 2234 N N . PRO A 1 273 ? 0.187 21.233 -17.117 1.00 66.19 273 PRO A N 1
ATOM 2235 C CA . PRO A 1 273 ? -0.366 22.295 -17.973 1.00 66.19 273 PRO A CA 1
ATOM 2236 C C . PRO A 1 273 ? 0.664 22.832 -18.980 1.00 66.19 273 PRO A C 1
ATOM 2238 O O . PRO A 1 273 ? 0.418 22.874 -20.181 1.00 66.19 273 PRO A O 1
ATOM 2241 N N . ALA A 1 274 ? 1.894 23.070 -18.513 1.00 71.00 274 ALA A N 1
ATOM 2242 C CA . ALA A 1 274 ? 2.993 23.535 -19.359 1.00 71.00 274 ALA A CA 1
ATOM 2243 C C . ALA A 1 274 ? 3.502 22.525 -20.418 1.00 71.00 274 ALA A C 1
ATOM 2245 O O . ALA A 1 274 ? 4.392 22.880 -21.192 1.00 71.00 274 ALA A O 1
ATOM 2246 N N . LEU A 1 275 ? 2.993 21.288 -20.465 1.00 77.06 275 LEU A N 1
ATOM 2247 C CA . LEU A 1 275 ? 3.361 20.269 -21.448 1.00 77.06 275 LEU A CA 1
ATOM 2248 C C . LEU A 1 275 ? 2.158 19.900 -22.321 1.00 77.06 275 LEU A C 1
ATOM 2250 O O . LEU A 1 275 ? 1.134 19.427 -21.848 1.00 77.06 275 LEU A O 1
ATOM 2254 N N . THR A 1 276 ? 2.302 20.049 -23.636 1.00 83.38 276 THR A N 1
ATOM 2255 C CA . THR A 1 276 ? 1.315 19.573 -24.613 1.00 83.38 276 THR A CA 1
ATOM 2256 C C . THR A 1 276 ? 1.863 18.360 -25.356 1.00 83.38 276 THR A C 1
ATOM 2258 O O . THR A 1 276 ? 2.864 18.461 -26.069 1.00 83.38 276 THR A O 1
ATOM 2261 N N . ARG A 1 277 ? 1.199 17.205 -25.232 1.00 83.31 277 ARG A N 1
ATOM 2262 C CA . ARG A 1 277 ? 1.552 15.994 -25.988 1.00 83.31 277 ARG A CA 1
ATOM 2263 C C . ARG A 1 277 ? 0.938 16.021 -27.385 1.00 83.31 277 ARG A C 1
ATOM 2265 O O . ARG A 1 277 ? -0.279 16.067 -27.536 1.00 83.31 277 ARG A O 1
ATOM 2272 N N . ILE A 1 278 ? 1.780 15.904 -28.405 1.00 87.31 278 ILE A N 1
ATOM 2273 C CA . ILE A 1 278 ? 1.385 15.729 -29.804 1.00 87.31 278 ILE A CA 1
ATOM 2274 C C . ILE A 1 278 ? 1.688 14.282 -30.187 1.00 87.31 278 ILE A C 1
ATOM 2276 O O . ILE A 1 278 ? 2.850 13.868 -30.202 1.00 87.31 278 ILE A O 1
ATOM 2280 N N . ASN A 1 279 ? 0.641 13.508 -30.477 1.00 85.25 279 ASN A N 1
ATOM 2281 C CA . ASN A 1 279 ? 0.795 12.113 -30.875 1.00 85.25 279 ASN A CA 1
ATOM 2282 C C . ASN A 1 279 ? 1.404 12.030 -32.280 1.00 85.25 279 ASN A C 1
ATOM 2284 O O . ASN A 1 279 ? 0.913 12.710 -33.184 1.00 85.25 279 ASN A O 1
ATOM 2288 N N . TYR A 1 280 ? 2.417 11.190 -32.497 1.00 87.81 280 TYR A N 1
ATOM 2289 C CA . TYR A 1 280 ? 3.051 11.074 -33.816 1.00 87.81 280 TYR A CA 1
ATOM 2290 C C . TYR A 1 280 ? 2.058 10.687 -34.919 1.00 87.81 280 TYR A C 1
ATOM 2292 O O . TYR A 1 280 ? 2.189 11.149 -36.045 1.00 87.81 280 TYR A O 1
ATOM 2300 N N . THR A 1 281 ? 1.016 9.918 -34.590 1.00 88.81 281 THR A N 1
ATOM 2301 C CA . THR A 1 281 ? -0.043 9.529 -35.542 1.00 88.81 281 THR A CA 1
ATOM 2302 C C . THR A 1 281 ? -0.895 10.703 -36.024 1.00 88.81 281 THR A C 1
ATOM 2304 O O . THR A 1 281 ? -1.505 10.622 -37.085 1.00 88.81 281 THR A O 1
ATOM 2307 N N . SER A 1 282 ? -0.929 11.802 -35.265 1.00 90.44 282 SER A N 1
ATOM 2308 C CA . SER A 1 282 ? -1.626 13.039 -35.640 1.00 90.44 282 SER A CA 1
ATOM 2309 C C . SER A 1 282 ? -0.771 13.982 -36.494 1.00 90.44 282 SER A C 1
ATOM 2311 O O . SER A 1 282 ? -1.262 15.006 -36.966 1.00 90.44 282 SER A O 1
ATOM 2313 N N . ILE A 1 283 ? 0.517 13.671 -36.682 1.00 90.62 283 ILE A N 1
ATOM 2314 C CA . ILE A 1 283 ? 1.436 14.494 -37.466 1.00 90.62 283 ILE A CA 1
ATOM 2315 C C . ILE A 1 283 ? 1.307 14.102 -38.936 1.00 90.62 283 ILE A C 1
ATOM 2317 O O . ILE A 1 283 ? 1.565 12.963 -39.315 1.00 90.62 283 ILE A O 1
ATOM 2321 N N . HIS A 1 284 ? 0.944 15.067 -39.775 1.00 90.69 284 HIS A N 1
ATOM 2322 C CA . HIS A 1 284 ? 0.941 14.875 -41.220 1.00 90.69 284 HIS A CA 1
ATOM 2323 C C . HIS A 1 284 ? 2.358 14.984 -41.782 1.00 90.69 284 HIS A C 1
ATOM 2325 O O . HIS A 1 284 ? 3.112 15.896 -41.423 1.00 90.69 284 HIS A O 1
ATOM 2331 N N . GLU A 1 285 ? 2.692 14.070 -42.690 1.00 90.62 285 GLU A N 1
ATOM 2332 C CA . GLU A 1 285 ? 3.957 14.107 -43.410 1.00 90.62 285 GLU A CA 1
ATOM 2333 C C . GLU A 1 285 ? 4.040 15.384 -44.252 1.00 90.62 285 GLU A C 1
ATOM 2335 O O . GLU A 1 285 ? 3.112 15.731 -44.989 1.00 90.62 285 GLU A O 1
ATOM 2340 N N . LYS A 1 286 ? 5.155 16.106 -44.117 1.00 90.62 286 LYS A N 1
ATOM 2341 C CA . LYS A 1 286 ? 5.439 17.300 -44.914 1.00 90.62 286 LYS A CA 1
ATOM 2342 C C . LYS A 1 286 ? 6.851 17.231 -45.486 1.00 90.62 286 LYS A C 1
ATOM 2344 O O . LYS A 1 286 ? 7.799 17.066 -44.715 1.00 90.62 286 LYS A O 1
ATOM 2349 N N . PRO A 1 287 ? 7.022 17.435 -46.803 1.00 86.12 287 PRO A N 1
ATOM 2350 C CA . PRO A 1 287 ? 8.346 17.503 -47.398 1.00 86.12 287 PRO A CA 1
ATOM 2351 C C . PRO A 1 287 ? 9.065 18.772 -46.923 1.00 86.12 287 PRO A C 1
ATOM 2353 O O . PRO A 1 287 ? 8.555 19.885 -47.064 1.00 86.12 287 PRO A O 1
ATOM 2356 N N . LEU A 1 288 ? 10.258 18.601 -46.354 1.00 86.56 288 LEU A N 1
ATOM 2357 C CA . LEU A 1 288 ? 11.124 19.697 -45.924 1.00 86.56 288 LEU A CA 1
ATOM 2358 C C . LEU A 1 288 ? 12.289 19.852 -46.901 1.00 86.56 288 LEU A C 1
ATOM 2360 O O . LEU A 1 288 ? 12.936 18.874 -47.269 1.00 86.56 288 LEU A O 1
ATOM 2364 N N . LEU A 1 289 ? 12.562 21.091 -47.310 1.00 86.69 289 LEU A N 1
ATOM 2365 C CA . LEU A 1 289 ? 13.617 21.413 -48.267 1.00 86.69 289 LEU A CA 1
ATOM 2366 C C . LEU A 1 289 ? 14.829 21.987 -47.535 1.00 86.69 289 LEU A C 1
ATOM 2368 O O . LEU A 1 289 ? 14.737 23.013 -46.859 1.00 86.69 289 LEU A O 1
ATOM 2372 N N . PHE A 1 290 ? 15.976 21.335 -47.703 1.00 86.00 290 PHE A N 1
ATOM 2373 C CA . PHE A 1 290 ? 17.247 21.743 -47.113 1.00 86.00 290 PHE A CA 1
ATOM 2374 C C . PHE A 1 290 ? 18.332 21.813 -48.183 1.00 86.00 290 PHE A C 1
ATOM 2376 O O . PHE A 1 290 ? 18.262 21.137 -49.207 1.00 86.00 290 PHE A O 1
ATOM 2383 N N . ASN A 1 291 ? 19.355 22.632 -47.940 1.00 87.81 291 ASN A N 1
ATOM 2384 C CA . ASN A 1 291 ? 20.562 22.587 -48.758 1.00 87.81 291 ASN A CA 1
ATOM 2385 C C . ASN A 1 291 ? 21.326 21.277 -48.498 1.00 87.81 291 ASN A C 1
ATOM 2387 O O . ASN A 1 291 ? 21.156 20.646 -47.454 1.00 87.81 291 ASN A O 1
ATOM 2391 N N . SER A 1 292 ? 22.196 20.897 -49.431 1.00 83.50 292 SER A N 1
ATOM 2392 C CA . SER A 1 292 ? 22.963 19.643 -49.389 1.00 83.50 292 SER A CA 1
ATOM 2393 C C . SER A 1 292 ? 23.673 19.407 -48.051 1.00 83.50 292 SER A C 1
ATOM 2395 O O . SER A 1 292 ? 23.591 18.316 -47.497 1.00 83.50 292 SER A O 1
ATOM 2397 N N . ASN A 1 293 ? 24.302 20.442 -47.490 1.00 84.19 293 ASN A N 1
ATOM 2398 C CA . ASN A 1 293 ? 25.027 20.325 -46.224 1.00 84.19 293 ASN A CA 1
ATOM 2399 C C . ASN A 1 293 ? 24.091 20.020 -45.040 1.00 84.19 293 ASN A C 1
ATOM 2401 O O . ASN A 1 293 ? 24.338 19.065 -44.313 1.00 84.19 293 ASN A O 1
ATOM 2405 N N . LYS A 1 294 ? 22.984 20.762 -44.873 1.00 84.12 294 LYS A N 1
ATOM 2406 C CA . LYS A 1 294 ? 22.031 20.505 -43.773 1.00 84.12 294 LYS A CA 1
ATOM 2407 C C . LYS A 1 294 ? 21.281 19.192 -43.952 1.00 84.12 294 LYS A C 1
ATOM 2409 O O . LYS A 1 294 ? 20.893 18.574 -42.968 1.00 84.12 294 LYS A O 1
ATOM 2414 N N . LEU A 1 295 ? 21.052 18.777 -45.195 1.00 86.38 295 LEU A N 1
ATOM 2415 C CA . LEU A 1 295 ? 20.394 17.512 -45.488 1.00 86.38 295 LEU A CA 1
ATOM 2416 C C . LEU A 1 295 ? 21.222 16.333 -44.956 1.00 86.38 295 LEU A C 1
ATOM 2418 O O . LEU A 1 295 ? 20.654 15.428 -44.355 1.00 86.38 295 LEU A O 1
ATOM 2422 N N . ASN A 1 296 ? 22.552 16.387 -45.079 1.00 87.56 296 ASN A N 1
ATOM 2423 C CA . ASN A 1 296 ? 23.439 15.370 -44.509 1.00 87.56 296 ASN A CA 1
ATOM 2424 C C . ASN A 1 296 ? 23.347 15.305 -42.975 1.00 87.56 296 ASN A C 1
ATOM 2426 O O . ASN A 1 296 ? 23.236 14.211 -42.422 1.00 87.56 296 ASN A O 1
ATOM 2430 N N . ASP A 1 297 ? 23.329 16.457 -42.296 1.00 86.31 297 ASP A N 1
ATOM 2431 C CA . ASP A 1 297 ? 23.178 16.517 -40.833 1.00 86.31 297 ASP A CA 1
ATOM 2432 C C . ASP A 1 297 ? 21.832 15.929 -40.384 1.00 86.31 297 ASP A C 1
ATOM 2434 O O . ASP A 1 297 ? 21.754 15.164 -39.424 1.00 86.31 297 ASP A O 1
ATOM 2438 N N . ILE A 1 298 ? 20.759 16.239 -41.114 1.00 87.31 298 ILE A N 1
ATOM 2439 C CA . ILE A 1 298 ? 19.414 15.735 -40.817 1.00 87.31 298 ILE A CA 1
ATOM 2440 C C . ILE A 1 298 ? 19.330 14.226 -41.034 1.00 87.31 298 ILE A C 1
ATOM 2442 O O . ILE A 1 298 ? 18.787 13.530 -40.181 1.00 87.31 298 ILE A O 1
ATOM 2446 N N . LEU A 1 299 ? 19.904 13.702 -42.120 1.00 88.06 299 LEU A N 1
ATOM 2447 C CA . LEU A 1 299 ? 19.968 12.257 -42.357 1.00 88.06 299 LEU A CA 1
ATOM 2448 C C . LEU A 1 299 ? 20.758 11.534 -41.260 1.00 88.06 299 LEU A C 1
ATOM 2450 O O . LEU A 1 299 ? 20.381 10.437 -40.844 1.00 88.06 299 LEU A O 1
ATOM 2454 N N . LEU A 1 300 ? 21.830 12.152 -40.756 1.00 88.31 300 LEU A N 1
ATOM 2455 C CA . LEU A 1 300 ? 22.574 11.623 -39.618 1.00 88.31 300 LEU A CA 1
ATOM 2456 C C . LEU A 1 300 ? 21.698 11.571 -38.358 1.00 88.31 300 LEU A C 1
ATOM 2458 O O . LEU A 1 300 ? 21.689 10.547 -37.673 1.00 88.31 300 LEU A O 1
ATOM 2462 N N . PHE A 1 301 ? 20.940 12.634 -38.066 1.00 87.75 301 PHE A N 1
ATOM 2463 C CA . PHE A 1 301 ? 20.013 12.656 -36.932 1.00 87.75 301 PHE A CA 1
ATOM 2464 C C . PHE A 1 301 ? 18.909 11.615 -37.070 1.00 87.75 301 PHE A C 1
ATOM 2466 O O . PHE A 1 301 ? 18.628 10.914 -36.103 1.00 87.75 301 PHE A O 1
ATOM 2473 N N . GLU A 1 302 ? 18.314 11.477 -38.254 1.00 87.88 302 GLU A N 1
ATOM 2474 C CA . GLU A 1 302 ? 17.290 10.467 -38.528 1.00 87.88 302 GLU A CA 1
ATOM 2475 C C . GLU A 1 302 ? 17.814 9.069 -38.214 1.00 87.88 302 GLU A C 1
ATOM 2477 O O . GLU A 1 302 ? 17.225 8.366 -37.391 1.00 87.88 302 GLU A O 1
ATOM 2482 N N . LYS A 1 303 ? 18.981 8.721 -38.763 1.00 89.94 303 LYS A N 1
ATOM 2483 C CA . LYS A 1 303 ? 19.623 7.428 -38.526 1.00 89.94 303 LYS A CA 1
ATOM 2484 C C . LYS A 1 303 ? 19.950 7.204 -37.050 1.00 89.94 303 LYS A C 1
ATOM 2486 O O . LYS A 1 303 ? 19.694 6.130 -36.520 1.00 89.94 303 LYS A O 1
ATOM 2491 N N . LEU A 1 304 ? 20.508 8.207 -36.372 1.00 90.38 304 LEU A N 1
ATOM 2492 C CA . LEU A 1 304 ? 20.854 8.142 -34.948 1.00 90.38 304 LEU A CA 1
ATOM 2493 C C . LEU A 1 304 ? 19.611 7.944 -34.067 1.00 90.38 304 LEU A C 1
ATOM 2495 O O . LEU A 1 304 ? 19.657 7.222 -33.071 1.00 90.38 304 LEU A O 1
ATOM 2499 N N . LEU A 1 305 ? 18.507 8.592 -34.437 1.00 89.50 305 LEU A N 1
ATOM 2500 C CA . LEU A 1 305 ? 17.245 8.540 -33.719 1.00 89.50 305 LEU A CA 1
ATOM 2501 C C . LEU A 1 305 ? 16.433 7.282 -34.039 1.00 89.50 305 LEU A C 1
ATOM 2503 O O . LEU A 1 305 ? 15.462 7.024 -33.335 1.00 89.50 305 LEU A O 1
ATOM 2507 N N . GLU A 1 306 ? 16.787 6.454 -35.017 1.00 88.94 306 GLU A N 1
ATOM 2508 C CA . GLU A 1 306 ? 16.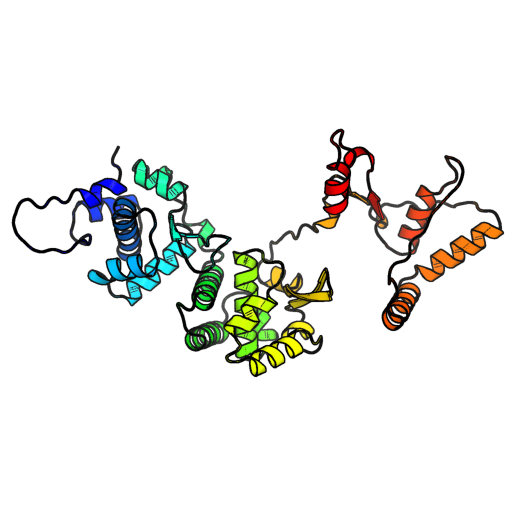112 5.167 -35.209 1.00 88.94 306 GLU A CA 1
ATOM 2509 C C . GLU A 1 306 ? 16.188 4.293 -33.941 1.00 88.94 306 GLU A C 1
ATOM 2511 O O . GLU A 1 306 ? 17.222 4.273 -33.267 1.00 88.94 306 GLU A O 1
ATOM 2516 N N . PRO A 1 307 ? 15.135 3.526 -33.593 1.00 83.56 307 PRO A N 1
ATOM 2517 C CA . PRO A 1 307 ? 15.084 2.781 -32.332 1.00 83.56 307 PRO A CA 1
ATOM 2518 C C . PRO A 1 307 ? 16.296 1.871 -32.077 1.00 83.56 307 PRO A C 1
ATOM 2520 O O . PRO A 1 307 ? 16.796 1.815 -30.953 1.00 83.56 307 PRO A O 1
ATOM 2523 N N . ALA A 1 308 ? 16.790 1.184 -33.112 1.00 86.00 308 ALA A N 1
ATOM 2524 C CA . ALA A 1 308 ? 17.940 0.287 -33.008 1.00 86.00 308 ALA A CA 1
ATOM 2525 C C . ALA A 1 308 ? 19.253 1.051 -32.766 1.00 86.00 308 ALA A C 1
ATOM 2527 O O . ALA A 1 308 ? 20.004 0.728 -31.842 1.00 86.00 308 ALA A O 1
ATOM 2528 N N . HIS A 1 309 ? 19.509 2.094 -33.557 1.00 89.69 309 HIS A N 1
ATOM 2529 C CA . HIS A 1 309 ? 20.707 2.923 -33.446 1.00 89.69 309 HIS A CA 1
ATOM 2530 C C . HIS A 1 309 ? 20.738 3.699 -32.126 1.00 89.69 309 HIS A C 1
ATOM 2532 O O . HIS A 1 309 ? 21.754 3.682 -31.429 1.00 89.69 309 HIS A O 1
ATOM 2538 N N . PHE A 1 310 ? 19.608 4.281 -31.722 1.00 88.56 310 PHE A N 1
ATOM 2539 C CA . PHE A 1 310 ? 19.490 5.009 -30.463 1.00 88.56 310 PHE A CA 1
ATOM 2540 C C . PHE A 1 310 ? 19.703 4.095 -29.248 1.00 88.56 310 PHE A C 1
ATOM 2542 O O . PHE A 1 310 ? 20.375 4.477 -28.290 1.00 88.56 310 PHE A O 1
ATOM 2549 N N . LYS A 1 311 ? 19.197 2.854 -29.290 1.00 87.69 311 LYS A N 1
ATOM 2550 C CA . LYS A 1 311 ? 19.452 1.858 -28.237 1.00 87.69 311 LYS A CA 1
ATOM 2551 C C . LYS A 1 311 ? 20.945 1.542 -28.109 1.00 87.69 311 LYS A C 1
ATOM 2553 O O . LYS A 1 311 ? 21.463 1.525 -26.996 1.00 87.69 311 LYS A O 1
ATOM 2558 N N . ASN A 1 312 ? 21.635 1.334 -29.229 1.00 88.75 312 ASN A N 1
ATOM 2559 C CA . ASN A 1 312 ? 23.075 1.066 -29.237 1.00 88.75 312 ASN A CA 1
ATOM 2560 C C . ASN A 1 312 ? 23.890 2.267 -28.739 1.00 88.75 312 ASN A C 1
ATOM 2562 O O . ASN A 1 312 ? 24.846 2.080 -27.989 1.00 88.75 312 ASN A O 1
ATOM 2566 N N . TYR A 1 313 ? 23.496 3.489 -29.112 1.00 88.44 313 TYR A N 1
ATOM 2567 C CA . TYR A 1 313 ? 24.090 4.717 -28.582 1.00 88.44 313 TYR A CA 1
ATOM 2568 C C . TYR A 1 313 ? 23.970 4.777 -27.055 1.00 88.44 313 TYR A C 1
ATOM 2570 O O . TYR A 1 313 ? 24.974 4.953 -26.370 1.00 88.44 313 TYR A O 1
ATOM 2578 N N . ARG A 1 314 ? 22.768 4.542 -26.514 1.00 85.31 314 ARG A N 1
ATOM 2579 C CA . ARG A 1 314 ? 22.529 4.561 -25.064 1.00 85.31 314 ARG A CA 1
ATOM 2580 C C . ARG A 1 314 ? 23.365 3.540 -24.298 1.00 85.31 314 ARG A C 1
ATOM 2582 O O . ARG A 1 314 ? 23.851 3.861 -23.221 1.00 85.31 314 ARG A O 1
ATOM 2589 N N . LEU A 1 315 ? 23.530 2.332 -24.839 1.00 84.94 315 LEU A N 1
ATOM 2590 C CA . LEU A 1 315 ? 24.360 1.296 -24.214 1.00 84.94 315 LEU A CA 1
ATOM 2591 C C . LEU A 1 315 ? 25.823 1.748 -24.115 1.00 84.94 315 LEU A C 1
ATOM 2593 O O . LEU A 1 315 ? 26.387 1.735 -23.027 1.00 84.94 315 LEU A O 1
ATOM 2597 N N . LYS A 1 316 ? 26.394 2.246 -25.217 1.00 87.81 316 LYS A N 1
ATOM 2598 C CA . LYS A 1 316 ? 27.777 2.745 -25.240 1.00 87.81 316 LYS A CA 1
ATOM 2599 C C . LYS A 1 316 ? 27.982 3.962 -24.334 1.00 87.81 316 LYS A C 1
ATOM 2601 O O . LYS A 1 316 ? 28.963 4.016 -23.604 1.00 87.81 316 LYS A O 1
ATOM 2606 N N . ALA A 1 317 ? 27.049 4.917 -24.347 1.00 84.25 317 ALA A N 1
ATOM 2607 C CA . ALA A 1 317 ? 27.108 6.094 -23.477 1.00 84.25 317 ALA A CA 1
ATOM 2608 C C . ALA A 1 317 ? 27.071 5.698 -21.990 1.00 84.25 317 ALA A C 1
ATOM 2610 O O . ALA A 1 317 ? 27.844 6.219 -21.190 1.00 84.25 317 ALA A O 1
ATOM 2611 N N . SER A 1 318 ? 26.237 4.715 -21.630 1.00 80.12 318 SER A N 1
ATOM 2612 C CA . SER A 1 318 ? 26.167 4.175 -20.269 1.00 80.12 318 SER A CA 1
ATOM 2613 C C . SER A 1 318 ? 27.464 3.483 -19.843 1.00 80.12 318 SER A C 1
ATOM 2615 O O . SER A 1 318 ? 27.889 3.652 -18.702 1.00 80.12 318 SER A O 1
ATOM 2617 N N . GLU A 1 319 ? 28.102 2.718 -20.733 1.00 84.69 319 GLU A N 1
ATOM 2618 C CA . GLU A 1 319 ? 29.400 2.076 -20.470 1.00 84.69 319 GLU A CA 1
ATOM 2619 C C . GLU A 1 319 ? 30.506 3.112 -20.223 1.00 84.69 319 GLU A C 1
ATOM 2621 O O . GLU A 1 319 ? 31.372 2.914 -19.372 1.00 84.69 319 GLU A O 1
ATOM 2626 N N . MET A 1 320 ? 30.439 4.248 -20.921 1.00 85.38 320 MET A N 1
ATOM 2627 C CA . MET A 1 320 ? 31.378 5.366 -20.795 1.00 85.38 320 MET A CA 1
ATOM 2628 C C . MET A 1 320 ? 31.043 6.334 -19.647 1.00 85.38 320 MET A C 1
ATOM 2630 O O . MET A 1 320 ? 31.772 7.301 -19.446 1.00 85.38 320 MET A O 1
ATOM 2634 N N . LYS A 1 321 ? 29.977 6.077 -18.871 1.00 82.56 321 LYS A N 1
ATOM 2635 C CA . LYS A 1 321 ? 29.452 6.982 -17.826 1.00 82.56 321 LYS A CA 1
ATOM 2636 C C . LYS A 1 321 ? 29.112 8.388 -18.347 1.00 82.56 321 LYS A C 1
ATOM 2638 O O . LYS A 1 321 ? 29.228 9.371 -17.619 1.00 82.56 321 LYS A O 1
ATOM 2643 N N . GLU A 1 322 ? 28.671 8.480 -19.597 1.00 83.56 322 GLU A N 1
ATOM 2644 C CA . GLU A 1 322 ? 28.217 9.722 -20.219 1.00 83.56 322 GLU A CA 1
ATOM 2645 C C . GLU A 1 322 ? 26.686 9.847 -20.230 1.00 83.56 322 GLU A C 1
ATOM 2647 O O . GLU A 1 322 ? 25.935 8.904 -19.956 1.00 83.56 322 GLU A O 1
ATOM 2652 N N . MET A 1 323 ? 26.200 11.045 -20.571 1.00 74.69 323 MET A N 1
ATOM 2653 C CA . MET A 1 323 ? 24.773 11.317 -20.705 1.00 74.69 323 MET A CA 1
ATOM 2654 C C . MET A 1 323 ? 24.164 10.435 -21.804 1.00 74.69 323 MET A C 1
ATOM 2656 O O . MET A 1 323 ? 24.526 10.517 -22.971 1.00 74.69 323 MET A O 1
ATOM 2660 N N . CYS A 1 324 ? 23.170 9.624 -21.442 1.00 78.88 324 CYS A N 1
ATOM 2661 C CA . CYS A 1 324 ? 22.465 8.738 -22.375 1.00 78.88 324 CYS A CA 1
ATOM 2662 C C . CYS A 1 324 ? 21.405 9.458 -23.239 1.00 78.88 324 CYS A C 1
ATOM 2664 O O . CYS A 1 324 ? 20.613 8.805 -23.923 1.00 78.88 324 CYS A O 1
ATOM 2666 N N . GLY A 1 325 ? 21.334 10.787 -23.154 1.00 81.31 325 GLY A N 1
ATOM 2667 C CA . GLY A 1 325 ? 20.381 11.640 -23.853 1.00 81.31 325 GLY A CA 1
ATOM 2668 C C . GLY A 1 325 ? 21.061 12.432 -24.963 1.00 81.31 325 GLY A C 1
ATOM 2669 O O . GLY A 1 325 ? 22.226 12.797 -24.853 1.00 81.31 325 GLY A O 1
ATOM 2670 N N . LEU A 1 326 ? 20.313 12.709 -26.027 1.00 84.81 326 LEU A N 1
ATOM 2671 C CA . LEU A 1 326 ? 20.763 13.566 -27.116 1.00 84.81 326 LEU A CA 1
ATOM 2672 C C . LEU A 1 326 ? 20.062 14.914 -27.016 1.00 84.81 326 LEU A C 1
ATOM 2674 O O . LEU A 1 326 ? 18.835 14.970 -26.920 1.00 84.81 326 LEU A O 1
ATOM 2678 N N . THR A 1 327 ? 20.843 15.985 -27.097 1.00 86.69 327 THR A N 1
ATOM 2679 C CA . THR A 1 327 ? 20.339 17.358 -27.066 1.00 86.69 327 THR A CA 1
ATOM 2680 C C . THR A 1 327 ? 20.671 18.036 -28.383 1.00 86.69 327 THR A C 1
ATOM 2682 O O . THR A 1 327 ? 21.835 18.115 -28.771 1.00 86.69 327 THR A O 1
ATOM 2685 N N . PHE A 1 328 ? 19.646 18.548 -29.063 1.00 87.25 328 PHE A N 1
ATOM 2686 C CA . PHE A 1 328 ? 19.796 19.273 -30.322 1.00 87.25 328 PHE A CA 1
ATOM 2687 C C . PHE A 1 328 ? 19.386 20.731 -30.149 1.00 87.25 328 PHE A C 1
ATOM 2689 O O . PHE A 1 328 ? 18.353 21.028 -29.549 1.00 87.25 328 PHE A O 1
ATOM 2696 N N . LEU A 1 329 ? 20.173 21.637 -30.727 1.00 89.31 329 LEU A N 1
ATOM 2697 C CA . LEU A 1 329 ? 19.852 23.057 -30.802 1.00 89.31 329 LEU A CA 1
ATOM 2698 C C . LEU A 1 329 ? 19.636 23.454 -32.264 1.00 89.31 329 LEU A C 1
ATOM 2700 O O . LEU A 1 329 ? 20.581 23.532 -33.045 1.00 89.31 329 LEU A O 1
ATOM 2704 N N . PHE A 1 330 ? 18.387 23.740 -32.630 1.00 86.75 330 PHE A N 1
ATOM 2705 C CA . PHE A 1 330 ? 18.045 24.211 -33.971 1.00 86.75 330 PHE A CA 1
ATOM 2706 C C . PHE A 1 330 ? 18.060 25.743 -34.025 1.00 86.75 330 PHE A C 1
ATOM 2708 O O . PHE A 1 330 ? 17.229 26.400 -33.397 1.00 86.75 330 PHE A O 1
ATOM 2715 N N . SER A 1 331 ? 18.962 26.327 -34.817 1.00 87.69 331 SER A N 1
ATOM 2716 C CA . SER A 1 331 ? 19.100 27.781 -34.990 1.00 87.69 331 SER A CA 1
ATOM 2717 C C . SER A 1 331 ? 18.792 28.232 -36.428 1.00 87.69 331 SER A C 1
ATOM 2719 O O . SER A 1 331 ? 18.874 27.464 -37.384 1.00 87.69 331 SER A O 1
ATOM 2721 N N . GLY A 1 332 ? 18.350 29.485 -36.593 1.00 87.69 332 GLY A N 1
ATOM 2722 C CA . GLY A 1 332 ? 18.062 30.097 -37.900 1.00 87.69 332 GLY A CA 1
ATOM 2723 C C . GLY A 1 332 ? 16.947 31.145 -37.840 1.00 87.69 332 GLY A C 1
ATOM 2724 O O . GLY A 1 332 ? 16.318 31.305 -36.795 1.00 87.69 332 GLY A O 1
ATOM 2725 N N . GLY A 1 333 ? 16.631 31.797 -38.963 1.00 88.19 333 GLY A N 1
ATOM 2726 C CA . GLY A 1 333 ? 15.564 32.810 -39.041 1.00 88.19 333 GLY A CA 1
ATOM 2727 C C . GLY A 1 333 ? 14.148 32.272 -38.753 1.00 88.19 333 GLY A C 1
ATOM 2728 O O . GLY A 1 333 ? 13.931 31.053 -38.791 1.00 88.19 333 GLY A O 1
ATOM 2729 N N . PRO A 1 334 ? 13.165 33.133 -38.443 1.00 86.50 334 PRO A N 1
ATOM 2730 C CA . PRO A 1 334 ? 11.770 32.711 -38.289 1.00 86.50 334 PRO A CA 1
ATOM 2731 C C . PRO A 1 334 ? 11.256 32.049 -39.580 1.00 86.50 334 PRO A C 1
ATOM 2733 O O . PRO A 1 334 ? 11.708 32.373 -40.673 1.00 86.50 334 PRO A O 1
ATOM 2736 N N . GLY A 1 335 ? 10.364 31.062 -39.462 1.00 83.25 335 GLY A N 1
ATOM 2737 C CA . GLY A 1 335 ? 9.783 30.370 -40.626 1.00 83.25 335 GLY A CA 1
ATOM 2738 C C . GLY A 1 335 ? 10.684 29.341 -41.330 1.00 83.25 335 GLY A C 1
ATOM 2739 O O . GLY A 1 335 ? 10.226 28.661 -42.237 1.00 83.25 335 GLY A O 1
ATOM 2740 N N . THR A 1 336 ? 11.928 29.132 -40.889 1.00 85.50 336 THR A N 1
ATOM 2741 C CA . THR A 1 336 ? 12.881 28.173 -41.508 1.00 85.50 336 THR A CA 1
ATOM 2742 C C . THR A 1 336 ? 12.628 26.691 -41.181 1.00 85.50 336 THR A C 1
ATOM 2744 O O . THR A 1 336 ? 13.523 25.863 -41.313 1.00 85.50 336 THR A O 1
ATOM 2747 N N . GLY A 1 337 ? 11.429 26.336 -40.713 1.00 86.56 337 GLY A N 1
ATOM 2748 C CA . GLY A 1 337 ? 11.028 24.935 -40.532 1.00 86.56 337 GLY A CA 1
ATOM 2749 C C . GLY A 1 337 ? 11.579 24.206 -39.298 1.00 86.56 337 GLY A C 1
ATOM 2750 O O . GLY A 1 337 ? 11.359 23.010 -39.185 1.00 86.56 337 GLY A O 1
ATOM 2751 N N . LYS A 1 338 ? 12.231 24.881 -38.338 1.00 91.19 338 LYS A N 1
ATOM 2752 C CA . LYS A 1 338 ? 12.798 24.249 -37.119 1.00 91.19 338 LYS A CA 1
ATOM 2753 C C . LYS A 1 338 ? 11.792 23.396 -36.335 1.00 91.19 338 LYS A C 1
ATOM 2755 O O . LYS A 1 338 ? 12.047 22.237 -36.035 1.00 91.19 338 LYS A O 1
ATOM 2760 N N . THR A 1 339 ? 10.635 23.974 -36.017 1.00 89.81 339 THR A N 1
ATOM 2761 C CA . THR A 1 339 ? 9.575 23.281 -35.269 1.00 89.81 339 THR A CA 1
ATOM 2762 C C . THR A 1 339 ? 8.965 22.144 -36.083 1.00 89.81 339 THR A C 1
ATOM 2764 O O . THR A 1 339 ? 8.599 21.113 -35.527 1.00 89.81 339 THR A O 1
ATOM 2767 N N . GLU A 1 340 ? 8.859 22.323 -37.400 1.00 91.88 340 GLU A N 1
ATOM 2768 C CA . GLU A 1 340 ? 8.321 21.302 -38.297 1.00 91.88 340 GLU A CA 1
ATOM 2769 C C . GLU A 1 340 ? 9.298 20.126 -38.435 1.00 91.88 340 GLU A C 1
ATOM 2771 O O . GLU A 1 340 ? 8.870 18.983 -38.357 1.00 91.88 340 GLU A O 1
ATOM 2776 N N . LEU A 1 341 ? 10.609 20.379 -38.506 1.00 91.69 341 LEU A N 1
ATOM 2777 C CA . LEU A 1 341 ? 11.639 19.338 -38.514 1.00 91.69 341 LEU A CA 1
ATOM 2778 C C . LEU A 1 341 ? 11.523 18.409 -37.298 1.00 91.69 341 LEU A C 1
ATOM 2780 O O . LEU A 1 341 ? 11.515 17.195 -37.472 1.00 91.69 341 LEU A O 1
ATOM 2784 N N . CYS A 1 342 ? 11.330 18.948 -36.087 1.00 91.69 342 CYS A N 1
ATOM 2785 C CA . CYS A 1 342 ? 11.091 18.120 -34.898 1.00 91.69 342 CYS A CA 1
ATOM 2786 C C . CYS A 1 342 ? 9.865 17.205 -35.047 1.00 91.69 342 CYS A C 1
ATOM 2788 O O . CYS A 1 342 ? 9.917 16.043 -34.649 1.00 91.69 342 CYS A O 1
ATOM 2790 N N . LYS A 1 343 ? 8.770 17.709 -35.631 1.00 92.50 343 LYS A N 1
ATOM 2791 C CA . LYS A 1 343 ? 7.551 16.920 -35.863 1.00 92.50 343 LYS A CA 1
ATOM 2792 C C . LYS A 1 343 ? 7.784 15.805 -36.881 1.00 92.50 343 LYS A C 1
ATOM 2794 O O . LYS A 1 343 ? 7.345 14.682 -36.656 1.00 92.50 343 LYS A O 1
ATOM 2799 N N . GLN A 1 344 ? 8.508 16.088 -37.961 1.00 93.06 344 GLN A N 1
ATOM 2800 C CA . GLN A 1 344 ? 8.808 15.088 -38.986 1.00 93.06 344 GLN A CA 1
ATOM 2801 C C . GLN A 1 344 ? 9.777 14.007 -38.468 1.00 93.06 344 GLN A C 1
ATOM 2803 O O . GLN A 1 344 ? 9.568 12.825 -38.728 1.00 93.06 344 GLN A O 1
ATOM 2808 N N . LEU A 1 345 ? 10.774 14.373 -37.651 1.00 91.06 345 LEU A N 1
ATOM 2809 C CA . LEU A 1 345 ? 11.645 13.406 -36.962 1.00 91.06 345 LEU A CA 1
ATOM 2810 C C . LEU A 1 345 ? 10.857 12.506 -35.996 1.00 91.06 345 LEU A C 1
ATOM 2812 O O . LEU A 1 345 ? 11.084 11.296 -35.928 1.00 91.06 345 LEU A O 1
ATOM 2816 N N . ALA A 1 346 ? 9.913 13.087 -35.258 1.00 91.19 346 ALA A N 1
ATOM 2817 C CA . ALA A 1 346 ? 9.012 12.364 -34.368 1.00 91.19 346 ALA A CA 1
ATOM 2818 C C . ALA A 1 346 ? 8.123 11.364 -35.128 1.00 91.19 346 ALA A C 1
ATOM 2820 O O . ALA A 1 346 ? 8.048 10.198 -34.739 1.00 91.19 346 ALA A O 1
ATOM 2821 N N . LEU A 1 347 ? 7.538 11.787 -36.254 1.00 92.19 347 LEU A N 1
ATOM 2822 C CA . LEU A 1 347 ? 6.751 10.926 -37.139 1.00 92.19 347 LEU A CA 1
ATOM 2823 C C . LEU A 1 347 ? 7.579 9.743 -37.665 1.00 92.19 347 LEU A C 1
ATOM 2825 O O . LEU A 1 347 ? 7.179 8.593 -37.486 1.00 92.19 347 LEU A O 1
ATOM 2829 N N . LYS A 1 348 ? 8.761 10.014 -38.234 1.00 88.19 348 LYS A N 1
ATOM 2830 C CA . LYS A 1 348 ? 9.663 8.991 -38.798 1.00 88.19 348 LYS A CA 1
ATOM 2831 C C . LYS A 1 348 ? 10.172 7.983 -37.768 1.00 88.19 348 LYS A C 1
ATOM 2833 O O . LYS A 1 348 ? 10.467 6.845 -38.112 1.00 88.19 348 LYS A O 1
ATOM 2838 N N . THR A 1 349 ? 10.295 8.394 -36.507 1.00 88.12 349 THR A N 1
ATOM 2839 C CA . THR A 1 349 ? 10.820 7.538 -35.432 1.00 88.12 349 THR A CA 1
ATOM 2840 C C . THR A 1 349 ? 9.738 6.960 -34.522 1.00 88.12 349 THR A C 1
ATOM 2842 O O . THR A 1 349 ? 10.068 6.295 -33.539 1.00 88.12 349 THR A O 1
ATOM 2845 N N . HIS A 1 350 ? 8.461 7.186 -34.849 1.00 88.69 350 HIS A N 1
ATOM 2846 C CA . HIS A 1 350 ? 7.297 6.759 -34.066 1.00 88.69 350 HIS A CA 1
ATOM 2847 C C . HIS A 1 350 ? 7.346 7.219 -32.602 1.00 88.69 350 HIS A C 1
ATOM 2849 O O . HIS A 1 350 ? 7.075 6.453 -31.674 1.00 88.69 350 HIS A O 1
ATOM 2855 N N . ARG A 1 351 ? 7.721 8.484 -32.387 1.00 85.94 351 ARG A N 1
ATOM 2856 C CA . ARG A 1 351 ? 7.803 9.102 -31.060 1.00 85.94 351 ARG A CA 1
ATOM 2857 C C . ARG A 1 351 ? 6.839 10.262 -30.944 1.00 85.94 351 ARG A C 1
ATOM 2859 O O . ARG A 1 351 ? 6.788 11.109 -31.824 1.00 85.94 351 ARG A O 1
ATOM 2866 N N . ASP A 1 352 ? 6.135 10.345 -29.824 1.00 88.31 352 ASP A N 1
ATOM 2867 C CA . ASP A 1 352 ? 5.330 11.525 -29.519 1.00 88.31 352 ASP A CA 1
ATOM 2868 C C . ASP A 1 352 ? 6.216 12.728 -29.195 1.00 88.31 352 ASP A C 1
ATOM 2870 O O . ASP A 1 352 ? 7.308 12.588 -28.640 1.00 88.31 352 ASP A O 1
ATOM 2874 N N . VAL A 1 353 ? 5.714 13.921 -29.503 1.00 88.88 353 VAL A N 1
ATOM 2875 C CA . VAL A 1 353 ? 6.369 15.179 -29.140 1.00 88.88 353 VAL A CA 1
ATOM 2876 C C . VAL A 1 353 ? 5.736 15.706 -27.862 1.00 88.88 353 VAL A C 1
ATOM 2878 O O . VAL A 1 353 ? 4.521 15.885 -27.796 1.00 88.88 353 VAL A O 1
ATOM 2881 N N . LEU A 1 354 ? 6.560 15.998 -26.861 1.00 87.44 354 LEU A N 1
ATOM 2882 C CA . LEU A 1 354 ? 6.160 16.787 -25.700 1.00 87.44 354 LEU A CA 1
ATOM 2883 C C . LEU A 1 354 ? 6.602 18.228 -25.939 1.00 87.44 354 LEU A C 1
ATOM 2885 O O . LEU A 1 354 ? 7.793 18.533 -25.935 1.00 87.44 354 LEU A O 1
ATOM 2889 N N . LEU A 1 355 ? 5.638 19.102 -26.218 1.00 85.94 355 LEU A N 1
ATOM 2890 C CA . LEU A 1 355 ? 5.884 20.520 -26.423 1.00 85.94 355 LEU A CA 1
ATOM 2891 C C . LEU A 1 355 ? 5.817 21.249 -25.083 1.00 85.94 355 LEU A C 1
ATOM 2893 O O . LEU A 1 355 ? 4.802 21.187 -24.395 1.00 85.94 355 LEU A O 1
ATOM 2897 N N . PHE A 1 356 ? 6.879 21.972 -24.747 1.00 83.81 356 PHE A N 1
ATOM 2898 C CA . PHE A 1 356 ? 6.936 22.803 -23.552 1.00 83.81 356 PHE A CA 1
ATOM 2899 C C . PHE A 1 356 ? 6.438 24.226 -23.843 1.00 83.81 356 PHE A C 1
ATOM 2901 O O . PHE A 1 356 ? 7.064 24.979 -24.597 1.00 83.81 356 PHE A O 1
ATOM 2908 N N . ASN A 1 357 ? 5.315 24.604 -23.233 1.00 76.25 357 ASN A N 1
ATOM 2909 C CA . ASN A 1 357 ? 4.702 25.921 -23.374 1.00 76.25 357 ASN A CA 1
ATOM 2910 C C . ASN A 1 357 ? 5.347 26.917 -22.404 1.00 76.25 357 ASN A C 1
ATOM 2912 O O . ASN A 1 357 ? 4.918 27.083 -21.263 1.00 76.25 357 ASN A O 1
ATOM 2916 N N . VAL A 1 358 ? 6.348 27.649 -22.900 1.00 69.25 358 VAL A N 1
ATOM 2917 C CA . VAL A 1 358 ? 7.091 28.669 -22.133 1.00 69.25 358 VAL A CA 1
ATOM 2918 C C . VAL A 1 358 ? 6.174 29.751 -21.540 1.00 69.25 358 VAL A C 1
ATOM 2920 O O . VAL A 1 358 ? 6.463 30.308 -20.482 1.00 69.25 358 VAL A O 1
ATOM 2923 N N . SER A 1 359 ? 5.064 30.072 -22.209 1.00 65.06 359 SER A N 1
ATOM 2924 C CA . SER A 1 359 ? 4.110 31.091 -21.751 1.00 65.06 359 SER A CA 1
ATOM 2925 C C . SER A 1 359 ? 3.374 30.696 -20.470 1.00 65.06 359 SER A C 1
ATOM 2927 O O . SER A 1 359 ? 3.035 31.574 -19.686 1.00 65.06 359 SER A O 1
ATOM 2929 N N . GLU A 1 360 ? 3.158 29.400 -20.241 1.00 61.34 360 GLU A N 1
ATOM 2930 C CA . GLU A 1 360 ? 2.455 28.892 -19.055 1.00 61.34 360 GLU A CA 1
ATOM 2931 C C . GLU A 1 360 ? 3.382 28.715 -17.847 1.00 61.34 360 GLU A C 1
ATOM 2933 O O . GLU A 1 360 ? 2.921 28.596 -16.716 1.00 61.34 360 GLU A O 1
ATOM 2938 N N . THR A 1 361 ? 4.699 28.723 -18.069 1.00 56.53 361 THR A N 1
ATOM 2939 C CA . THR A 1 361 ? 5.706 28.566 -17.008 1.00 56.53 361 THR A CA 1
ATOM 2940 C C . THR A 1 361 ? 6.226 29.892 -16.459 1.00 56.53 361 THR A C 1
ATOM 2942 O O . THR A 1 361 ? 6.805 29.915 -15.373 1.00 56.53 361 THR A O 1
ATOM 2945 N N . LYS A 1 362 ? 6.028 31.004 -17.178 1.00 57.38 362 LYS A N 1
ATOM 2946 C CA . LYS A 1 362 ? 6.472 32.337 -16.750 1.00 57.38 362 LYS A CA 1
ATOM 2947 C C . LYS A 1 362 ? 5.553 32.901 -15.669 1.00 57.38 362 LYS A C 1
ATOM 2949 O O . LYS A 1 362 ? 4.389 33.188 -15.934 1.00 57.38 362 LYS A O 1
ATOM 2954 N N . ASN A 1 363 ? 6.106 33.151 -14.484 1.00 56.06 363 ASN A N 1
ATOM 2955 C CA . ASN A 1 363 ? 5.423 33.878 -13.416 1.00 56.06 363 ASN A CA 1
ATOM 2956 C C . ASN A 1 363 ? 6.104 35.232 -13.143 1.00 56.06 363 ASN A C 1
ATOM 2958 O O . ASN A 1 363 ? 7.310 35.384 -13.335 1.00 56.06 363 ASN A O 1
ATOM 2962 N N . LYS A 1 364 ? 5.323 36.226 -12.703 1.00 60.19 364 LYS A N 1
ATOM 2963 C CA . LYS A 1 364 ? 5.785 37.590 -12.387 1.00 60.19 364 LYS A CA 1
ATOM 2964 C C . LYS A 1 364 ? 6.678 37.641 -11.139 1.00 60.19 364 LYS A C 1
ATOM 2966 O O . LYS A 1 364 ? 7.403 38.615 -10.960 1.00 60.19 364 LYS A O 1
ATOM 2971 N N . TYR A 1 365 ? 6.623 36.618 -10.286 1.00 56.44 365 TYR A N 1
ATOM 2972 C CA . TYR A 1 365 ? 7.365 36.549 -9.028 1.00 56.44 365 TYR A CA 1
ATOM 2973 C C . TYR A 1 365 ? 8.733 35.872 -9.198 1.00 56.44 365 TYR A C 1
ATOM 2975 O O . TYR A 1 365 ? 8.862 34.817 -9.82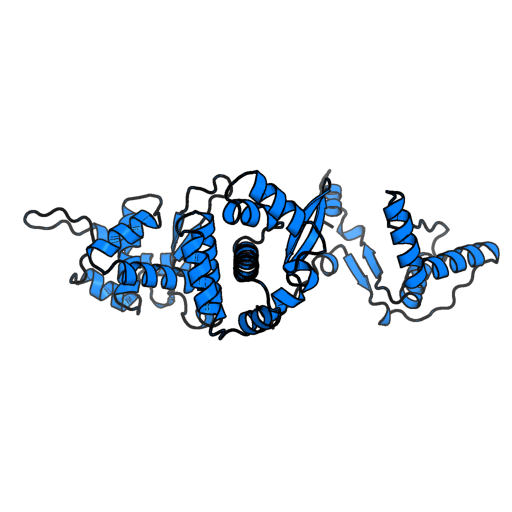7 1.00 56.44 365 TYR A O 1
ATOM 2983 N N . TYR A 1 366 ? 9.767 36.490 -8.621 1.00 38.56 366 TYR A N 1
ATOM 2984 C CA . TYR A 1 366 ? 11.152 36.022 -8.692 1.00 38.56 366 TYR A CA 1
ATOM 2985 C C . TYR A 1 366 ? 11.300 34.628 -8.055 1.00 38.56 366 TYR A C 1
ATOM 2987 O O . TYR A 1 366 ? 10.822 34.390 -6.948 1.00 38.56 366 TYR A O 1
ATOM 2995 N N . GLY A 1 367 ? 11.948 33.697 -8.760 1.00 53.72 367 GLY A N 1
ATOM 2996 C CA . GLY A 1 367 ? 12.187 32.323 -8.296 1.00 53.72 367 GLY A CA 1
ATOM 2997 C C . GLY A 1 367 ? 11.020 31.337 -8.467 1.00 53.72 367 GLY A C 1
ATOM 2998 O O . GLY A 1 367 ? 11.239 30.129 -8.392 1.00 53.72 367 GLY A O 1
ATOM 2999 N N . GLU A 1 368 ? 9.792 31.786 -8.752 1.00 55.34 368 GLU A N 1
ATOM 3000 C CA . GLU A 1 368 ? 8.664 30.863 -8.987 1.00 55.34 368 GLU A CA 1
ATOM 3001 C C . GLU A 1 368 ? 8.726 30.192 -10.359 1.00 55.34 368 GLU A C 1
ATOM 3003 O O . GLU A 1 368 ? 8.418 29.011 -10.485 1.00 55.34 368 GLU A O 1
ATOM 3008 N N . THR A 1 369 ? 9.217 30.907 -11.372 1.00 56.12 369 THR A N 1
ATOM 3009 C CA . THR A 1 369 ? 9.458 30.332 -12.705 1.00 56.12 369 THR A CA 1
ATOM 3010 C C . THR A 1 369 ? 10.456 29.165 -12.630 1.00 56.12 369 THR A C 1
ATOM 3012 O O . THR A 1 369 ? 10.231 28.119 -13.228 1.00 56.12 369 THR A O 1
ATOM 3015 N N . GLU A 1 370 ? 11.525 29.289 -11.836 1.00 62.66 370 GLU A N 1
ATOM 3016 C CA . GLU A 1 370 ? 12.528 28.227 -11.649 1.00 62.66 370 GLU A CA 1
ATOM 3017 C C . GLU A 1 370 ? 11.976 27.032 -10.863 1.00 62.66 370 GLU A C 1
ATOM 3019 O O . GLU A 1 370 ? 12.299 25.886 -11.174 1.00 62.66 370 GLU A O 1
ATOM 3024 N N . LYS A 1 371 ? 11.118 27.281 -9.864 1.00 60.53 371 LYS A N 1
ATOM 3025 C CA . LYS A 1 371 ? 10.410 26.217 -9.135 1.00 60.53 371 LYS A CA 1
ATOM 3026 C C . LYS A 1 371 ? 9.456 25.447 -10.046 1.00 60.53 371 LYS A C 1
ATOM 3028 O O . LYS A 1 371 ? 9.454 24.223 -9.995 1.00 60.53 371 LYS A O 1
ATOM 3033 N N . ASN A 1 372 ? 8.714 26.150 -10.900 1.00 59.47 372 ASN A N 1
ATOM 3034 C CA . ASN A 1 372 ? 7.773 25.540 -11.838 1.00 59.47 372 ASN A CA 1
ATOM 3035 C C . ASN A 1 372 ? 8.487 24.735 -12.931 1.00 59.47 372 ASN A C 1
ATOM 3037 O O . ASN A 1 372 ? 7.997 23.690 -13.334 1.00 59.47 372 ASN A O 1
ATOM 3041 N N . VAL A 1 373 ? 9.661 25.181 -13.391 1.00 61.41 373 VAL A N 1
ATOM 3042 C CA . VAL A 1 373 ? 10.492 24.398 -14.321 1.00 61.41 373 VAL A CA 1
ATOM 3043 C C . VAL A 1 373 ? 11.070 23.154 -13.640 1.00 61.41 373 VAL A C 1
ATOM 3045 O O . VAL A 1 373 ? 11.160 22.120 -14.282 1.00 61.41 373 VAL A O 1
ATOM 3048 N N . LYS A 1 374 ? 11.430 23.221 -12.350 1.00 60.47 374 LYS A N 1
ATOM 3049 C CA . LYS A 1 374 ? 11.922 22.058 -11.585 1.00 60.47 374 LYS A CA 1
ATOM 3050 C C . LYS A 1 374 ? 10.853 21.006 -11.277 1.00 60.47 374 LYS A C 1
ATOM 3052 O O . LYS A 1 374 ? 11.215 19.870 -10.995 1.00 60.47 374 LYS A O 1
ATOM 3057 N N . SER A 1 375 ? 9.577 21.388 -11.225 1.00 56.06 375 SER A N 1
ATOM 3058 C CA . SER A 1 375 ? 8.467 20.462 -10.949 1.00 56.06 375 SER A CA 1
ATOM 3059 C C . SER A 1 375 ? 7.972 19.698 -12.179 1.00 56.06 375 SER A C 1
ATOM 3061 O O . SER A 1 375 ? 7.127 18.816 -12.031 1.00 56.06 375 SER A O 1
ATOM 3063 N N . ILE A 1 376 ? 8.456 20.077 -13.364 1.00 56.75 376 ILE A N 1
ATOM 3064 C CA . ILE A 1 376 ? 8.203 19.445 -14.665 1.00 56.75 376 ILE A CA 1
ATOM 3065 C C . ILE A 1 376 ? 9.335 18.463 -14.935 1.00 56.75 376 ILE A C 1
ATOM 3067 O O . ILE A 1 376 ? 9.023 17.337 -15.381 1.00 56.75 376 ILE A O 1
#

Secondary structure (DSSP, 8-state):
---HHHHTT----SS------S--TT-HHHHHHHHHHT--HHHHHHHHHHHHHHHH-SS--HHHHHHHHTTTS-HHHHHHHHHHHHHTTSEEEEEETTEEEEEEEEE-HHHHHHHHHT-GGGSPPSGGGSTTHHHHHHHHHHHHHHTTSS-HHHHHHHHHHHHHS--SHHHHHHHHT---HHHHHHHHHHHHHHHHH--S-SHHHHHHHH-SSHHHHHHHHHHHHSTTSHHHHTTSEEEEE-GGG-EEEEE-HHHHHHH-TT-----TTTS-TTEEEE-GGGPPP------HHHHHHHHHHHHHHSHHHHHHHHHHHHHTT-----------STTSSHHHHHHHHHHHTT--EEEE-HHHH--SSTTHHHHHHHT-

Foldseek 3Di:
DDQLLVVLVPPPDPDDDDDDLADALPDPSLVVQCVLQVDDSLLSRLVSLVSSCVSVDVFDDPVSSLVRSCVHDPSVSNVVSVLVCVLQQQWDWDADPPDRQDTTIDGDPLNNVCNRVVPSVSHRDRPVSPVCSVLSSLLVVLSCLLNVVDAPVVLLVVLVVCLVPPPAQLSVVVVVLVDDSLLSSLLSSLVSCCVPPVDQASLVSSLVRVADDPVSSVVVSVLQPPCPHSCNVSQQWDWDQDPPRDTGIGGHPVSVCSVPVPDPPDPVLDPDPQKDKAFLVNQDDDDADDDPVVVVVLVVVLQCLAPVNLVVQLVVCVVVVHDSDDDDDDDDDPPNCPVVSVSNSCNSRRHIDIHGRLVVLDDPDPPSSVVSVVVD

Sequence (376 aa):
MRNWFTEFTVEKTKRVETKTNCPTLESDVFIEFTAFLGLSVELSFVICCYCLLRSKHKYVSSSELISLASNQLLSEDVELAYEDLLCMGWLINKYDRGNSWDEQIVLNKTLELAIKKSNAELLPRLIENYKYKGLKQLIIKACFLRINEISKQEWLDYITKIMLKPRAKYLIFLKSKRLSKLDNAIVLFATSIYIHERISNCSSPILSTFSNDSITRFKLHAELQSNQHKIITHKLFYNEEQQFGEIALLPTKEWLMAIFPDLKIVNAIADHPALTRINYTSIHEKPLLFNSNKLNDILLFEKLLEPAHFKNYRLKASEMKEMCGLTFLFSGGPGTGKTELCKQLALKTHRDVLLFNVSETKNKYYGETEKNVKSI

Radius of gyration: 28.95 Å; chains: 1; bounding box: 61×59×95 Å